Protein AF-A0A7W5IPI8-F1 (afdb_monomer_lite)

Foldseek 3Di:
DDDDDDDDDDDDDDDDDDPPPPPPPDPDDPDPCPLLVVLVVLLVVLLVLLLVLLVVLLCLLVVNPDPPPDDPDPACVVSLVSVVVSDDPPQAPPSVLSVVLSVLRNVLRVLVVVCPDPVNVPPSVSSVVSSVSSNVSSVSSVVRSVVSVVVVVVPPPPDDPPVPPDDDDDDDDDDDDDDDDDDDDD

Sequence (186 aa):
MANSRRLVCATSASPVIADDFVSTITALRPASGHERAELISDLIDAFRRLRNSIERFNRMLAHGEDADAAQAAASLQPLLATLSRRIGPSCFAKERELKRAIRDARRLDKIRNALFSDAFCLDTEALRCTVAELERLDATFVGLGVEHVLAQHATAPAGCTCEAANDRPRPAALVIAATLESEPGT

Radius of gyration: 35.78 Å; chains: 1; bounding box: 88×93×94 Å

Secondary structure (DSSP, 8-state):
---------------------------PPPPTHHHHHHHHHHHHHHHHHHHHHHHHHHHHHTTT---------S-SHHHHHHHHHH--TTT-TTHHHHHHHHHHHHHHHHHHHHHTSTTTTT-HHHHHHHHHHHHHHHHHHHHHHHHHHHHHHHHS--------------PPP-------------

pLDDT: mean 72.51, std 20.31, range [35.41, 97.12]

Structure (mmCIF, N/CA/C/O backbone):
data_AF-A0A7W5IPI8-F1
#
_entry.id   AF-A0A7W5IPI8-F1
#
loop_
_atom_site.group_PDB
_atom_site.id
_atom_site.type_symbol
_atom_site.label_atom_id
_atom_site.label_alt_id
_atom_site.label_comp_id
_atom_site.label_asym_id
_atom_site.label_entity_id
_atom_site.label_seq_id
_atom_site.pdbx_PDB_ins_code
_atom_site.Cartn_x
_atom_site.Cartn_y
_atom_site.Cartn_z
_atom_site.occupancy
_atom_site.B_iso_or_equiv
_atom_site.auth_seq_id
_atom_site.auth_comp_id
_atom_site.auth_asym_id
_atom_site.auth_atom_id
_atom_site.pdbx_PDB_model_num
ATOM 1 N N . MET A 1 1 ? 27.993 -31.541 -60.861 1.00 36.25 1 MET A N 1
ATOM 2 C CA . MET A 1 1 ? 27.194 -32.131 -61.956 1.00 36.25 1 MET A CA 1
ATOM 3 C C . MET A 1 1 ? 25.769 -31.618 -61.828 1.00 36.25 1 MET A C 1
ATOM 5 O O . MET A 1 1 ? 25.255 -31.729 -60.730 1.00 36.25 1 MET A O 1
ATOM 9 N N . ALA A 1 2 ? 25.211 -31.087 -62.930 1.00 38.88 2 ALA A N 1
ATOM 10 C CA . ALA A 1 2 ? 23.788 -31.077 -63.325 1.00 38.88 2 ALA A CA 1
ATOM 11 C C . ALA A 1 2 ? 22.725 -30.484 -62.360 1.00 38.88 2 ALA A C 1
ATOM 13 O O . ALA A 1 2 ? 22.722 -30.767 -61.179 1.00 38.88 2 ALA A O 1
ATOM 14 N N . ASN A 1 3 ? 21.690 -29.758 -62.783 1.00 37.34 3 ASN A N 1
ATOM 15 C CA . ASN A 1 3 ? 21.330 -29.103 -64.038 1.00 37.34 3 ASN A CA 1
ATOM 16 C C . ASN A 1 3 ? 20.106 -28.209 -63.733 1.00 37.34 3 ASN A C 1
ATOM 18 O O . ASN A 1 3 ? 19.312 -28.509 -62.847 1.00 37.34 3 ASN A O 1
ATOM 22 N N . SER A 1 4 ? 19.986 -27.146 -64.520 1.00 46.47 4 SER A N 1
ATOM 23 C CA . SER A 1 4 ? 18.834 -26.291 -64.808 1.00 46.47 4 SER A CA 1
ATOM 24 C C . SER A 1 4 ? 17.430 -26.812 -64.486 1.00 46.47 4 SER A C 1
ATOM 26 O O . SER A 1 4 ? 17.102 -27.958 -64.787 1.00 46.47 4 SER A O 1
ATOM 28 N N . ARG A 1 5 ? 16.531 -25.861 -64.199 1.00 51.28 5 ARG A N 1
ATOM 29 C CA . ARG A 1 5 ? 15.359 -25.605 -65.060 1.00 51.28 5 ARG A CA 1
ATOM 30 C C . ARG A 1 5 ? 14.857 -24.165 -64.902 1.00 51.28 5 ARG A C 1
ATOM 32 O O . ARG A 1 5 ? 14.485 -23.736 -63.819 1.00 51.28 5 ARG A O 1
ATOM 39 N N . ARG A 1 6 ? 14.864 -23.438 -66.024 1.00 52.91 6 ARG A N 1
ATOM 40 C CA . ARG A 1 6 ? 14.092 -22.208 -66.249 1.00 52.91 6 ARG A CA 1
ATOM 41 C C . ARG A 1 6 ? 12.603 -22.539 -66.239 1.00 52.91 6 ARG A C 1
ATOM 43 O O . ARG A 1 6 ? 12.236 -23.556 -66.821 1.00 52.91 6 ARG A O 1
ATOM 50 N N . LEU A 1 7 ? 11.776 -21.612 -65.768 1.00 48.75 7 LEU A N 1
ATOM 51 C CA . LEU A 1 7 ? 10.429 -21.415 -66.298 1.00 48.75 7 LEU A CA 1
ATOM 52 C C . LEU A 1 7 ? 10.170 -19.914 -66.447 1.00 48.75 7 LEU A C 1
ATOM 54 O O . LEU A 1 7 ? 10.200 -19.154 -65.486 1.00 48.75 7 LEU A O 1
ATOM 58 N N . VAL A 1 8 ? 9.974 -19.522 -67.702 1.00 45.94 8 VAL A N 1
ATOM 59 C CA . VAL A 1 8 ? 9.335 -18.278 -68.128 1.00 45.94 8 VAL A CA 1
ATOM 60 C C . VAL A 1 8 ? 7.844 -18.589 -68.235 1.00 45.94 8 VAL A C 1
ATOM 62 O O . VAL A 1 8 ? 7.501 -19.605 -68.833 1.00 45.94 8 VAL A O 1
ATOM 65 N N . CYS A 1 9 ? 6.982 -17.711 -67.727 1.00 35.41 9 CYS A N 1
ATOM 66 C CA . CYS A 1 9 ? 5.599 -17.590 -68.186 1.00 35.41 9 CYS A CA 1
ATOM 67 C C . CYS A 1 9 ? 5.219 -16.110 -68.271 1.00 35.41 9 CYS A C 1
ATOM 69 O O . CYS A 1 9 ? 5.707 -15.277 -67.510 1.00 35.41 9 CYS A O 1
ATOM 71 N N . ALA A 1 10 ? 4.423 -15.823 -69.292 1.00 38.72 10 ALA A N 1
ATOM 72 C CA . ALA A 1 10 ? 4.225 -14.537 -69.929 1.00 38.72 10 ALA A CA 1
ATOM 73 C C . ALA A 1 10 ? 3.104 -13.683 -69.309 1.00 38.72 10 ALA A C 1
ATOM 75 O O . ALA A 1 10 ? 2.232 -14.184 -68.609 1.00 38.72 10 ALA A O 1
ATOM 76 N N . THR A 1 11 ? 3.164 -12.396 -69.657 1.00 45.16 11 THR A N 1
ATOM 77 C CA . THR A 1 11 ? 2.099 -11.399 -69.865 1.00 45.16 11 THR A CA 1
ATOM 78 C C . THR A 1 11 ? 0.646 -11.806 -69.601 1.00 45.16 11 THR A C 1
ATOM 80 O O . THR A 1 11 ? 0.107 -12.662 -70.296 1.00 45.16 11 THR A O 1
ATOM 83 N N . SER A 1 12 ? -0.049 -10.997 -68.795 1.00 39.19 12 SER A N 1
ATOM 84 C CA . SER A 1 12 ? -1.424 -10.561 -69.092 1.00 39.19 12 SER A CA 1
ATOM 85 C C . SER A 1 12 ? -1.776 -9.297 -68.304 1.00 39.19 12 SER A C 1
ATOM 87 O O . SER A 1 12 ? -1.645 -9.262 -67.082 1.00 39.19 12 SER A O 1
ATOM 89 N N . ALA A 1 13 ? -2.201 -8.263 -69.030 1.00 46.22 13 ALA A N 1
ATOM 90 C CA . ALA A 1 13 ? -2.775 -7.030 -68.504 1.00 46.22 13 ALA A CA 1
ATOM 91 C C . ALA A 1 13 ? -4.115 -7.281 -67.775 1.00 46.22 13 ALA A C 1
ATOM 93 O O . ALA A 1 13 ? -4.798 -8.266 -68.049 1.00 46.22 13 ALA A O 1
ATOM 94 N N . SER A 1 14 ? -4.439 -6.371 -66.850 1.00 45.94 14 SER A N 1
ATOM 95 C CA . SER A 1 14 ? -5.516 -6.379 -65.842 1.00 45.94 14 SER A CA 1
ATOM 96 C C . SER A 1 14 ? -6.935 -6.700 -66.349 1.00 45.94 14 SER A C 1
ATOM 98 O O . SER A 1 14 ? -7.251 -6.477 -67.517 1.00 45.94 14 SER A O 1
ATOM 100 N N . PRO A 1 15 ? -7.843 -7.096 -65.435 1.00 46.28 15 PRO A N 1
ATOM 101 C CA . PRO A 1 15 ? -8.765 -6.074 -64.935 1.00 46.28 15 PRO A CA 1
ATOM 102 C C . PRO A 1 15 ? -9.001 -6.109 -63.414 1.00 46.28 15 PRO A C 1
ATOM 104 O O . PRO A 1 15 ? -8.801 -7.107 -62.732 1.00 46.28 15 PRO A O 1
ATOM 107 N N . VAL A 1 16 ? -9.429 -4.944 -62.933 1.00 54.09 16 VAL A N 1
ATOM 108 C CA . VAL A 1 16 ? -9.868 -4.569 -61.585 1.00 54.09 16 VAL A CA 1
ATOM 109 C C . VAL A 1 16 ? -10.736 -5.640 -60.915 1.00 54.09 16 VAL A C 1
ATOM 111 O O . VAL A 1 16 ? -11.848 -5.895 -61.368 1.00 54.09 16 VAL A O 1
ATOM 114 N N . ILE A 1 17 ? -10.275 -6.172 -59.782 1.00 42.50 17 ILE A N 1
ATOM 115 C CA . ILE A 1 17 ? -11.131 -6.683 -58.706 1.00 42.50 17 ILE A CA 1
ATOM 116 C C . ILE A 1 17 ? -10.544 -6.143 -57.405 1.00 42.50 17 ILE A C 1
ATOM 118 O O . ILE A 1 17 ? -9.332 -6.172 -57.223 1.00 42.50 17 ILE A O 1
ATOM 122 N N . ALA A 1 18 ? -11.425 -5.561 -56.592 1.00 49.09 18 ALA A N 1
ATOM 123 C CA . ALA A 1 18 ? -11.153 -4.854 -55.351 1.00 49.09 18 ALA A CA 1
ATOM 124 C C . ALA A 1 18 ? -9.971 -5.445 -54.572 1.00 49.09 18 ALA A C 1
ATOM 126 O O . ALA A 1 18 ? -10.019 -6.601 -54.153 1.00 49.09 18 ALA A O 1
ATOM 127 N N . ASP A 1 19 ? -8.941 -4.619 -54.377 1.00 41.34 19 ASP A N 1
ATOM 128 C CA . ASP A 1 19 ? -7.913 -4.844 -53.367 1.00 41.34 19 ASP A CA 1
ATOM 129 C C . ASP A 1 19 ? -8.615 -4.703 -52.011 1.00 41.34 19 ASP A C 1
ATOM 131 O O . ASP A 1 19 ? -8.734 -3.627 -51.422 1.00 41.34 19 ASP A O 1
ATOM 135 N N . ASP A 1 20 ? -9.217 -5.809 -51.590 1.00 46.88 20 ASP A N 1
ATOM 136 C CA . ASP A 1 20 ? -9.604 -6.057 -50.218 1.00 46.88 20 ASP A CA 1
ATOM 137 C C . ASP A 1 20 ? -8.317 -5.856 -49.415 1.00 46.88 20 ASP A C 1
ATOM 139 O O . ASP A 1 20 ? -7.326 -6.549 -49.652 1.00 46.88 20 ASP A O 1
ATOM 143 N N . PHE A 1 21 ? -8.266 -4.831 -48.561 1.00 54.41 21 PHE A N 1
ATOM 144 C CA . PHE A 1 21 ? -7.085 -4.527 -47.758 1.00 54.41 21 PHE A CA 1
ATOM 145 C C . PHE A 1 21 ? -6.854 -5.681 -46.775 1.00 54.41 21 PHE A C 1
ATOM 147 O O . PHE A 1 21 ? -7.217 -5.592 -45.600 1.00 54.41 21 PHE A O 1
ATOM 154 N N . VAL A 1 22 ? -6.224 -6.763 -47.244 1.00 58.53 22 VAL A N 1
ATOM 155 C CA . VAL A 1 22 ? -5.678 -7.845 -46.425 1.00 58.53 22 VAL A CA 1
ATOM 156 C C . VAL A 1 22 ? -4.479 -7.261 -45.690 1.00 58.53 22 VAL A C 1
ATOM 158 O O . VAL A 1 22 ? -3.306 -7.431 -46.023 1.00 58.53 22 VAL A O 1
ATOM 161 N N . SER A 1 23 ? -4.820 -6.474 -44.681 1.00 56.59 23 SER A N 1
ATOM 162 C CA . SER A 1 23 ? -3.929 -5.895 -43.706 1.00 56.59 23 SER A CA 1
ATOM 163 C C . SER A 1 23 ? -3.393 -7.053 -42.878 1.00 56.59 23 SER A C 1
ATOM 165 O O . SER A 1 23 ? -4.042 -7.579 -41.977 1.00 56.59 23 SER A O 1
ATOM 167 N N . THR A 1 24 ? -2.191 -7.501 -43.231 1.00 59.00 24 THR A N 1
ATOM 168 C CA . THR A 1 24 ? -1.454 -8.477 -42.434 1.00 59.00 24 THR A CA 1
ATOM 169 C C . THR A 1 24 ? -1.046 -7.785 -41.135 1.00 59.00 24 THR A C 1
ATOM 171 O O . THR A 1 24 ? -0.016 -7.110 -41.070 1.00 59.00 24 THR A O 1
ATOM 174 N N . ILE A 1 25 ? -1.890 -7.898 -40.103 1.00 64.62 25 ILE A N 1
ATOM 175 C CA . ILE A 1 25 ? -1.591 -7.431 -38.747 1.00 64.62 25 ILE A CA 1
ATOM 176 C C . ILE A 1 25 ? -0.441 -8.291 -38.233 1.00 64.62 25 ILE A C 1
ATOM 178 O O . ILE A 1 25 ? -0.619 -9.407 -37.750 1.00 64.62 25 ILE A O 1
ATOM 182 N N . THR A 1 26 ? 0.770 -7.772 -38.390 1.00 65.44 26 THR A N 1
ATOM 183 C CA . THR A 1 26 ? 1.972 -8.421 -37.886 1.00 65.44 26 THR A CA 1
ATOM 184 C C . THR A 1 26 ? 2.134 -7.954 -36.449 1.00 65.44 26 THR A C 1
ATOM 186 O O . THR A 1 26 ? 2.370 -6.770 -36.210 1.00 65.44 26 THR A O 1
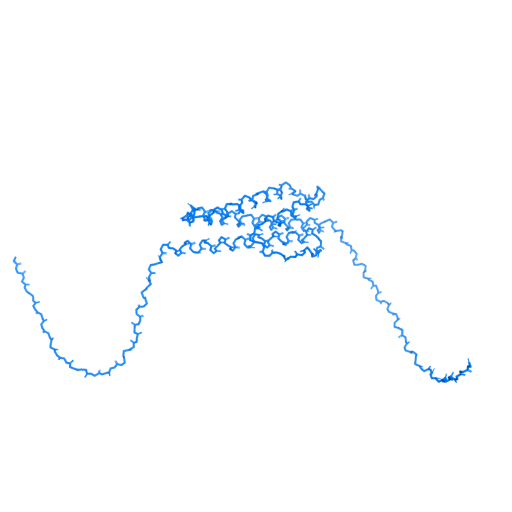ATOM 189 N N . ALA A 1 27 ? 1.952 -8.855 -35.484 1.00 59.69 27 ALA A N 1
ATOM 190 C CA . ALA A 1 27 ? 2.191 -8.538 -34.082 1.00 59.69 27 ALA A CA 1
ATOM 191 C C . ALA A 1 27 ? 3.671 -8.161 -33.912 1.00 59.69 27 ALA A C 1
ATOM 193 O O . ALA A 1 27 ? 4.560 -9.013 -33.987 1.00 59.69 27 ALA A O 1
ATOM 194 N N . LEU A 1 28 ? 3.945 -6.866 -33.747 1.00 60.47 28 LEU A N 1
ATOM 195 C CA . LEU A 1 28 ? 5.287 -6.380 -33.462 1.00 60.47 28 LEU A CA 1
ATOM 196 C C . LEU A 1 28 ? 5.682 -6.845 -32.060 1.00 60.47 28 LEU A C 1
ATOM 198 O O . LEU A 1 28 ? 4.899 -6.752 -31.114 1.00 60.47 28 LEU A O 1
ATOM 202 N N . ARG A 1 29 ? 6.915 -7.342 -31.930 1.00 53.62 29 ARG A N 1
ATOM 203 C CA . ARG A 1 29 ? 7.504 -7.677 -30.633 1.00 53.62 29 ARG A CA 1
ATOM 204 C C . ARG A 1 29 ? 7.412 -6.438 -29.731 1.00 53.62 29 ARG A C 1
ATOM 206 O O . ARG A 1 29 ? 7.868 -5.378 -30.167 1.00 53.62 29 ARG A O 1
ATOM 213 N N . PRO A 1 30 ? 6.872 -6.552 -28.504 1.00 60.50 30 PRO A N 1
ATOM 214 C CA . PRO A 1 30 ? 6.851 -5.440 -27.569 1.00 60.50 30 PRO A CA 1
ATOM 215 C C . PRO A 1 30 ? 8.260 -4.867 -27.446 1.00 60.50 30 PRO A C 1
ATOM 217 O O . PRO A 1 30 ? 9.219 -5.608 -27.206 1.00 60.50 30 PRO A O 1
ATOM 220 N N . ALA A 1 31 ? 8.397 -3.559 -27.669 1.00 63.22 31 ALA A N 1
ATOM 221 C CA . ALA A 1 31 ? 9.653 -2.877 -27.409 1.00 63.22 31 ALA A CA 1
ATOM 222 C C . ALA A 1 31 ? 10.049 -3.159 -25.953 1.00 63.22 31 ALA A C 1
ATOM 224 O O . ALA A 1 31 ? 9.184 -3.230 -25.082 1.00 63.22 31 ALA A O 1
ATOM 225 N N . SER A 1 32 ? 11.341 -3.299 -25.668 1.00 61.00 32 SER A N 1
ATOM 226 C CA . SER A 1 32 ? 11.857 -3.564 -24.314 1.00 61.00 32 SER A CA 1
ATOM 227 C C . SER A 1 32 ? 11.368 -2.568 -23.244 1.00 61.00 32 SER A C 1
ATOM 229 O O . SER A 1 32 ? 11.445 -2.860 -22.057 1.00 61.00 32 SER A O 1
ATOM 231 N N . GLY A 1 33 ? 10.822 -1.412 -23.643 1.00 73.06 33 GLY A N 1
ATOM 232 C CA . GLY A 1 33 ? 10.178 -0.443 -22.755 1.00 73.06 33 GLY A CA 1
ATOM 233 C C . GLY A 1 33 ? 8.723 -0.743 -22.360 1.00 73.06 33 GLY A C 1
ATOM 234 O O . GLY A 1 33 ? 8.233 -0.091 -21.443 1.00 73.06 33 GLY A O 1
ATOM 235 N N . HIS A 1 34 ? 8.031 -1.692 -23.003 1.00 83.25 34 HIS A N 1
ATOM 236 C CA . HIS A 1 34 ? 6.621 -1.991 -22.714 1.00 83.25 34 HIS A CA 1
ATOM 237 C C . HIS A 1 34 ? 6.441 -2.663 -21.348 1.00 83.25 34 HIS A C 1
ATOM 239 O O . HIS A 1 34 ? 5.681 -2.156 -20.535 1.00 83.25 34 HIS A O 1
ATOM 245 N N . GLU A 1 35 ? 7.207 -3.719 -21.042 1.00 86.25 35 GLU A N 1
ATOM 246 C CA . GLU A 1 35 ? 7.166 -4.383 -19.724 1.00 86.25 35 GLU A CA 1
ATOM 247 C C . GLU A 1 35 ? 7.415 -3.382 -18.588 1.00 86.25 35 GLU A C 1
ATOM 249 O O . GLU A 1 35 ? 6.713 -3.349 -17.583 1.00 86.25 35 GLU A O 1
ATOM 254 N N . ARG A 1 36 ? 8.395 -2.499 -18.776 1.00 86.50 36 ARG A N 1
ATOM 255 C CA . ARG A 1 36 ? 8.706 -1.443 -17.816 1.00 86.50 36 ARG A CA 1
ATOM 256 C C . ARG A 1 36 ? 7.553 -0.448 -17.650 1.00 86.50 36 ARG A C 1
ATOM 258 O O . ARG A 1 36 ? 7.322 0.016 -16.539 1.00 86.50 36 ARG A O 1
ATOM 265 N N . ALA A 1 37 ? 6.872 -0.081 -18.733 1.00 89.19 37 ALA A N 1
ATOM 266 C CA . ALA A 1 37 ? 5.734 0.831 -18.675 1.00 89.19 37 ALA A CA 1
ATOM 267 C C . ALA A 1 37 ? 4.563 0.225 -17.883 1.00 89.19 37 ALA A C 1
ATOM 269 O O . ALA A 1 37 ? 3.962 0.930 -17.071 1.00 89.19 37 ALA A O 1
ATOM 270 N N . GLU A 1 38 ? 4.301 -1.074 -18.052 1.00 91.62 38 GLU A N 1
ATOM 271 C CA . GLU A 1 38 ? 3.318 -1.807 -17.242 1.00 91.62 38 GLU A CA 1
ATOM 272 C C . GLU A 1 38 ? 3.714 -1.791 -15.760 1.00 91.62 38 GLU A C 1
ATOM 274 O O . GLU A 1 38 ? 2.934 -1.354 -14.921 1.00 91.62 38 GLU A O 1
ATOM 279 N N . LEU A 1 39 ? 4.975 -2.103 -15.435 1.00 91.06 39 LEU A N 1
ATOM 280 C CA . LEU A 1 39 ? 5.461 -2.078 -14.048 1.00 91.06 39 LEU A CA 1
ATOM 281 C C . LEU A 1 39 ? 5.375 -0.696 -13.388 1.00 91.06 39 LEU A C 1
ATOM 283 O O . LEU A 1 39 ? 5.147 -0.591 -12.183 1.00 91.06 39 LEU A O 1
ATOM 287 N N . ILE A 1 40 ? 5.575 0.378 -14.153 1.00 90.38 40 ILE A N 1
ATOM 288 C CA . ILE A 1 40 ? 5.401 1.747 -13.651 1.00 90.38 40 ILE A CA 1
ATOM 289 C C . ILE A 1 40 ? 3.922 2.027 -13.371 1.00 90.38 40 ILE A C 1
ATOM 291 O O . ILE A 1 40 ? 3.609 2.630 -12.343 1.00 90.38 40 ILE A O 1
ATOM 295 N N . SER A 1 41 ? 3.023 1.584 -14.251 1.00 92.31 41 SER A N 1
ATOM 296 C CA . SER A 1 41 ? 1.577 1.708 -14.045 1.00 92.31 41 SER A CA 1
ATOM 297 C C . SER A 1 41 ? 1.136 0.941 -12.797 1.00 92.31 41 SER A C 1
ATOM 299 O O . SER A 1 41 ? 0.504 1.530 -11.919 1.00 92.31 41 SER A O 1
ATOM 301 N N . ASP A 1 42 ? 1.580 -0.309 -12.647 1.00 94.00 42 ASP A N 1
ATOM 302 C CA . ASP A 1 42 ? 1.315 -1.148 -11.474 1.00 94.00 42 ASP A CA 1
ATOM 303 C C . ASP A 1 42 ? 1.838 -0.508 -10.184 1.00 94.00 42 ASP A C 1
ATOM 305 O O . ASP A 1 42 ? 1.151 -0.487 -9.162 1.00 94.00 42 ASP A O 1
ATOM 309 N N . LEU A 1 43 ? 3.036 0.084 -10.222 1.00 93.38 43 LEU A N 1
ATOM 310 C CA . LEU A 1 43 ? 3.611 0.795 -9.082 1.00 93.38 43 LEU A CA 1
ATOM 311 C C . LEU A 1 43 ? 2.757 1.997 -8.665 1.00 93.38 43 LEU A C 1
ATOM 313 O O . LEU A 1 43 ? 2.503 2.198 -7.472 1.00 93.38 43 LEU A O 1
ATOM 317 N N . ILE A 1 44 ? 2.336 2.814 -9.632 1.00 91.69 44 ILE A N 1
ATOM 318 C CA . ILE A 1 44 ? 1.492 3.988 -9.384 1.00 91.69 44 ILE A CA 1
ATOM 319 C C . ILE A 1 44 ? 0.138 3.546 -8.820 1.00 91.69 44 ILE A C 1
ATOM 321 O O . ILE A 1 44 ? -0.352 4.145 -7.856 1.00 91.69 44 ILE A O 1
ATOM 325 N N . ASP A 1 45 ? -0.443 2.478 -9.361 1.00 94.31 45 ASP A N 1
ATOM 326 C CA . ASP A 1 45 ? -1.716 1.943 -8.898 1.00 94.31 45 ASP A CA 1
ATOM 327 C C . ASP A 1 45 ? -1.629 1.318 -7.505 1.00 94.31 45 ASP A C 1
ATOM 329 O O . ASP A 1 45 ? -2.479 1.613 -6.659 1.00 94.31 45 ASP A O 1
ATOM 333 N N . ALA A 1 46 ? -0.593 0.532 -7.211 1.00 94.81 46 ALA A N 1
ATOM 334 C CA . ALA A 1 46 ? -0.352 -0.018 -5.879 1.00 94.81 46 ALA A CA 1
ATOM 335 C C . ALA A 1 46 ? -0.149 1.100 -4.844 1.00 94.81 46 ALA A C 1
ATOM 337 O O . ALA A 1 46 ? -0.728 1.069 -3.755 1.00 94.81 46 ALA A O 1
ATOM 338 N N . PHE A 1 47 ? 0.596 2.151 -5.204 1.00 92.94 47 PHE A N 1
ATOM 339 C CA . PHE A 1 47 ? 0.767 3.326 -4.354 1.00 92.94 47 PHE A CA 1
ATOM 340 C C . PHE A 1 47 ? -0.561 4.051 -4.095 1.00 92.94 47 PHE A C 1
ATOM 342 O O . PHE A 1 47 ? -0.867 4.415 -2.956 1.00 92.94 47 PHE A O 1
ATOM 349 N N . ARG A 1 48 ? -1.373 4.245 -5.139 1.00 92.56 48 ARG A N 1
ATOM 350 C CA . ARG A 1 48 ? -2.700 4.863 -5.041 1.00 92.56 48 ARG A CA 1
ATOM 351 C C . ARG A 1 48 ? -3.636 4.047 -4.148 1.00 92.56 48 ARG A C 1
ATOM 353 O O . ARG A 1 48 ? -4.327 4.628 -3.312 1.00 92.56 48 ARG A O 1
ATOM 360 N N . ARG A 1 49 ? -3.638 2.716 -4.279 1.00 94.25 49 ARG A N 1
ATOM 361 C CA . ARG A 1 49 ? -4.417 1.801 -3.422 1.00 94.25 49 ARG A CA 1
ATOM 362 C C . ARG A 1 49 ? -4.011 1.930 -1.957 1.00 94.25 49 ARG A C 1
ATOM 364 O O . ARG A 1 49 ? -4.870 2.230 -1.127 1.00 94.25 49 ARG A O 1
ATOM 371 N N . LEU A 1 50 ? -2.710 1.848 -1.671 1.00 94.31 50 LEU A N 1
ATOM 372 C CA . LEU A 1 50 ? -2.172 2.014 -0.320 1.00 94.31 50 LEU A CA 1
ATOM 373 C C . LEU A 1 50 ? -2.554 3.373 0.282 1.00 94.31 50 LEU A C 1
ATOM 375 O O . LEU A 1 50 ? -3.003 3.448 1.427 1.00 94.31 50 LEU A O 1
ATOM 379 N N . ARG A 1 51 ? -2.424 4.457 -0.491 1.00 91.69 51 ARG A N 1
ATOM 380 C CA . ARG A 1 51 ? -2.820 5.803 -0.057 1.00 91.69 51 ARG A CA 1
ATOM 381 C C . ARG A 1 51 ? -4.298 5.850 0.335 1.00 91.69 51 ARG A C 1
ATOM 383 O O . ARG A 1 51 ? -4.61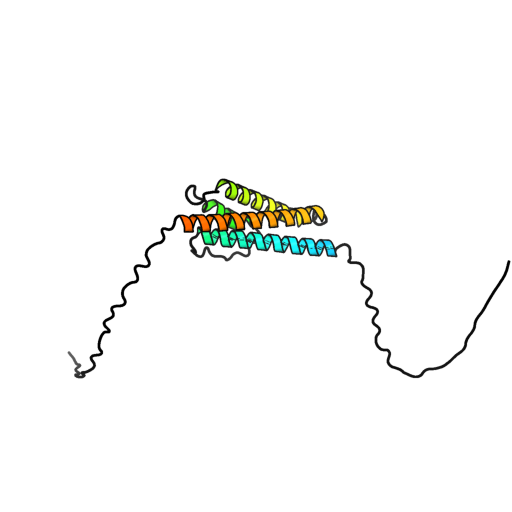9 6.302 1.432 1.00 91.69 51 ARG A O 1
ATOM 390 N N . ASN A 1 52 ? -5.177 5.329 -0.519 1.00 92.12 52 ASN A N 1
ATOM 391 C CA . ASN A 1 52 ? -6.617 5.275 -0.262 1.00 92.12 52 ASN A CA 1
ATOM 392 C C . ASN A 1 52 ? -6.950 4.418 0.970 1.00 92.12 52 ASN A C 1
ATOM 394 O O . ASN A 1 52 ? -7.882 4.721 1.716 1.00 92.12 52 ASN A O 1
ATOM 398 N N . SER A 1 53 ? -6.200 3.341 1.203 1.00 92.62 53 SER A N 1
ATOM 399 C CA . SER A 1 53 ? -6.323 2.519 2.408 1.00 92.62 53 SER A CA 1
ATOM 400 C C . SER A 1 53 ? -5.969 3.313 3.666 1.00 92.62 53 SER A C 1
ATOM 402 O O . SER A 1 53 ? -6.779 3.381 4.588 1.00 92.62 53 SER A O 1
ATOM 404 N N . ILE A 1 54 ? -4.845 4.033 3.664 1.00 91.81 54 ILE A N 1
ATOM 405 C CA . ILE A 1 54 ? -4.428 4.896 4.781 1.00 91.81 54 ILE A CA 1
ATOM 406 C C . ILE A 1 54 ? -5.421 6.051 5.009 1.00 91.81 54 ILE A C 1
ATOM 408 O O . ILE A 1 54 ? -5.706 6.400 6.153 1.00 91.81 54 ILE A O 1
ATOM 412 N N . GLU A 1 55 ? -5.978 6.652 3.954 1.00 90.06 55 GLU A N 1
ATOM 413 C CA . GLU A 1 55 ? -7.020 7.686 4.066 1.00 90.06 55 GLU A CA 1
ATOM 414 C C . GLU A 1 55 ? -8.301 7.145 4.714 1.00 90.06 55 GLU A C 1
ATOM 416 O O . GLU A 1 55 ? -8.859 7.772 5.616 1.00 90.06 55 GLU A O 1
ATOM 421 N N . ARG A 1 56 ? -8.771 5.964 4.289 1.00 89.06 56 ARG A N 1
ATOM 422 C CA . ARG A 1 56 ? -9.906 5.278 4.931 1.00 89.06 56 ARG A CA 1
ATOM 423 C C . ARG A 1 56 ? -9.601 4.955 6.391 1.00 89.06 56 ARG A C 1
ATOM 425 O O . ARG A 1 56 ? -10.444 5.197 7.249 1.00 89.06 56 ARG A O 1
ATOM 432 N N . PHE A 1 57 ? -8.387 4.496 6.679 1.00 89.00 57 PHE A N 1
ATOM 433 C CA . PHE A 1 57 ? -7.943 4.195 8.036 1.00 89.00 57 PHE A CA 1
ATOM 434 C C . PHE A 1 57 ? -7.934 5.442 8.932 1.00 89.00 57 PHE A C 1
ATOM 436 O O . PHE A 1 57 ? -8.417 5.404 10.059 1.00 89.00 57 PHE A O 1
ATOM 443 N N . ASN A 1 58 ? -7.443 6.577 8.427 1.00 87.56 58 ASN A N 1
ATOM 444 C CA . ASN A 1 58 ? -7.470 7.848 9.152 1.00 87.56 58 ASN A CA 1
ATOM 445 C C . ASN A 1 58 ? -8.902 8.321 9.441 1.00 87.56 58 ASN A C 1
ATOM 447 O O . ASN A 1 58 ? -9.165 8.757 10.558 1.00 87.56 58 ASN A O 1
ATOM 451 N N . ARG A 1 59 ? -9.822 8.211 8.470 1.00 86.38 59 ARG A N 1
ATOM 452 C CA . ARG A 1 59 ? -11.246 8.554 8.660 1.00 86.38 59 ARG A CA 1
ATOM 453 C C . ARG A 1 59 ? -11.928 7.657 9.690 1.00 86.38 59 ARG A C 1
ATOM 455 O O . ARG A 1 59 ? -12.665 8.149 10.536 1.00 86.38 59 ARG A O 1
ATOM 462 N N . MET A 1 60 ? -11.627 6.361 9.655 1.00 85.75 60 MET A N 1
ATOM 463 C CA . MET A 1 60 ? -12.109 5.388 10.636 1.00 85.75 60 MET A CA 1
ATOM 464 C C . MET A 1 60 ? -11.663 5.756 12.061 1.00 85.75 60 MET A C 1
ATOM 466 O O . MET A 1 60 ? -12.483 5.754 12.974 1.00 85.75 60 MET A O 1
ATOM 470 N N . LEU A 1 61 ? -10.396 6.141 12.249 1.00 82.25 61 LEU A N 1
ATOM 471 C CA . LEU A 1 61 ? -9.891 6.602 13.551 1.00 82.25 61 LEU A CA 1
ATOM 472 C C . LEU A 1 61 ? -10.397 7.995 13.956 1.00 82.25 61 LEU A C 1
ATOM 474 O O . LEU A 1 61 ? -10.328 8.352 15.126 1.00 82.25 61 LEU A O 1
ATOM 478 N N . ALA A 1 62 ? -10.859 8.804 13.003 1.00 80.81 62 ALA A N 1
ATOM 479 C CA . ALA A 1 62 ? -11.438 10.122 13.253 1.00 80.81 62 ALA A CA 1
ATOM 480 C C . ALA A 1 62 ? -12.939 10.070 13.587 1.00 80.81 62 ALA A C 1
ATOM 482 O O . ALA A 1 62 ? -13.562 11.120 13.669 1.00 80.81 62 ALA A O 1
ATOM 483 N N . HIS A 1 63 ? -13.538 8.877 13.710 1.00 71.56 63 HIS A N 1
ATOM 484 C CA . HIS A 1 63 ? -14.989 8.695 13.859 1.00 71.56 63 HIS A CA 1
ATOM 485 C C . HIS A 1 63 ? -15.824 9.438 12.799 1.00 71.56 63 HIS A C 1
ATOM 487 O O . HIS A 1 63 ? -16.954 9.840 13.058 1.00 71.56 63 HIS A O 1
ATOM 493 N N . GLY A 1 64 ? -15.281 9.599 11.589 1.00 60.16 64 GLY A N 1
ATOM 494 C CA . GLY A 1 64 ? -15.971 10.293 10.501 1.00 60.16 64 GLY A CA 1
ATOM 495 C C . GLY A 1 64 ? -15.892 11.820 10.545 1.00 60.16 64 GLY A C 1
ATOM 496 O O . GLY A 1 64 ? -16.516 12.451 9.700 1.00 60.16 64 GLY A O 1
ATOM 497 N N . GLU A 1 65 ? -15.117 12.426 11.453 1.00 58.25 65 GLU A N 1
ATOM 498 C CA . GLU A 1 65 ? -14.752 13.837 11.301 1.00 58.25 65 GLU A CA 1
ATOM 499 C C . GLU A 1 65 ? -13.917 13.994 10.024 1.00 58.25 65 GLU A C 1
ATOM 501 O O . GLU A 1 65 ? -12.850 13.379 9.880 1.00 58.25 65 GLU A O 1
ATOM 506 N N . ASP A 1 66 ? -14.426 14.795 9.084 1.00 52.12 66 ASP A N 1
ATOM 507 C CA . ASP A 1 66 ? -13.759 15.111 7.827 1.00 52.12 66 ASP A CA 1
ATOM 508 C C . ASP A 1 66 ? -12.460 15.865 8.122 1.00 52.12 66 ASP A C 1
ATOM 510 O O . ASP A 1 66 ? -12.402 17.087 8.241 1.00 52.12 66 ASP A O 1
ATOM 514 N N . ALA A 1 67 ? -11.371 15.112 8.253 1.00 55.31 67 ALA A N 1
ATOM 515 C CA . ALA A 1 67 ? -10.045 15.668 8.091 1.00 55.31 67 ALA A CA 1
ATOM 516 C C . ALA A 1 67 ? -9.933 16.075 6.624 1.00 55.31 67 ALA A C 1
ATOM 518 O O . ALA A 1 67 ? -9.863 15.176 5.785 1.00 55.31 67 ALA A O 1
ATOM 519 N N . ASP A 1 68 ? -9.952 17.387 6.353 1.00 53.84 68 ASP A N 1
ATOM 520 C CA . ASP A 1 68 ? -9.785 18.019 5.038 1.00 53.84 68 ASP A CA 1
ATOM 521 C C . ASP A 1 68 ? -8.952 17.135 4.103 1.00 53.84 68 ASP A C 1
ATOM 523 O O . ASP A 1 68 ? -7.715 17.118 4.122 1.00 53.84 68 ASP A O 1
ATOM 527 N N . ALA A 1 69 ? -9.653 16.333 3.300 1.00 53.06 69 ALA A N 1
ATOM 528 C CA . ALA A 1 69 ? -9.066 15.372 2.378 1.00 53.06 69 ALA A CA 1
ATOM 529 C C . ALA A 1 69 ? -8.678 16.104 1.092 1.00 53.06 69 ALA A C 1
ATOM 531 O O . ALA A 1 69 ? -9.025 15.710 -0.016 1.00 53.06 69 ALA A O 1
ATOM 532 N N . ALA A 1 70 ? -7.978 17.219 1.248 1.00 49.69 70 ALA A N 1
ATOM 533 C CA . ALA A 1 70 ? -7.549 18.072 0.165 1.00 49.69 70 ALA A CA 1
ATOM 534 C C . ALA A 1 70 ? -6.050 18.295 0.290 1.00 49.69 70 ALA A C 1
ATOM 536 O O . ALA A 1 70 ? -5.573 19.400 0.486 1.00 49.69 70 ALA A O 1
ATOM 537 N N . GLN A 1 71 ? -5.281 17.228 0.105 1.00 50.59 71 GLN A N 1
ATOM 538 C CA . GLN A 1 71 ? -4.062 17.405 -0.659 1.00 50.59 71 GLN A CA 1
ATOM 539 C C . GLN A 1 71 ? -3.840 16.157 -1.494 1.00 50.59 71 GLN A C 1
ATOM 541 O O . GLN A 1 71 ? -3.538 15.077 -0.984 1.00 50.59 71 GLN A O 1
ATOM 546 N N . ALA A 1 72 ? -3.951 16.324 -2.809 1.00 47.91 72 ALA A N 1
ATOM 547 C CA . ALA A 1 72 ? -3.320 15.456 -3.787 1.00 47.91 72 ALA A CA 1
ATOM 548 C C . ALA A 1 72 ? -1.791 15.550 -3.620 1.00 47.91 72 ALA A C 1
ATOM 550 O O . ALA A 1 72 ? -1.078 16.071 -4.468 1.00 47.91 72 ALA A O 1
ATOM 551 N N . ALA A 1 73 ? -1.275 15.122 -2.471 1.00 54.91 73 ALA A N 1
ATOM 552 C CA . ALA A 1 73 ? 0.145 15.065 -2.225 1.00 54.91 73 ALA A CA 1
ATOM 553 C C . ALA A 1 73 ? 0.668 13.804 -2.908 1.00 54.91 73 ALA A C 1
ATOM 555 O O . ALA A 1 73 ? 0.160 12.699 -2.699 1.00 54.91 73 ALA A O 1
ATOM 556 N N . ALA A 1 74 ? 1.714 13.968 -3.710 1.00 68.38 74 ALA A N 1
ATOM 557 C CA . ALA A 1 74 ? 2.451 12.862 -4.301 1.00 68.38 74 ALA A CA 1
ATOM 558 C C . ALA A 1 74 ? 3.103 11.940 -3.244 1.00 68.38 74 ALA A C 1
ATOM 560 O O . ALA A 1 74 ? 3.678 10.925 -3.617 1.00 68.38 74 ALA A O 1
ATOM 561 N N . SER A 1 75 ? 3.048 12.255 -1.942 1.00 81.56 75 SER A N 1
ATOM 562 C CA . SER A 1 75 ? 3.730 11.523 -0.865 1.00 81.56 75 SER A CA 1
ATOM 563 C C . SER A 1 75 ? 2.772 10.975 0.197 1.00 81.56 75 SER A C 1
ATOM 565 O O . SER A 1 75 ? 1.732 11.565 0.491 1.00 81.56 75 SER A O 1
ATOM 567 N N . LEU A 1 76 ? 3.154 9.856 0.826 1.00 87.00 76 LEU A N 1
ATOM 568 C CA . LEU A 1 76 ? 2.412 9.282 1.964 1.00 87.00 76 LEU A CA 1
ATOM 569 C C . LE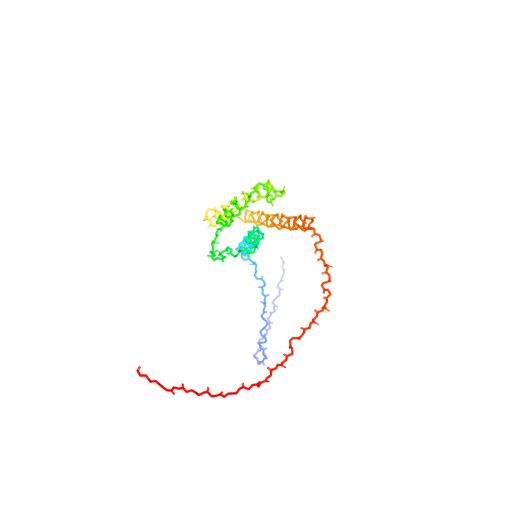U A 1 76 ? 2.715 9.982 3.294 1.00 87.00 76 LEU A C 1
ATOM 571 O O . LEU A 1 76 ? 1.978 9.809 4.265 1.00 87.00 76 LEU A O 1
ATOM 575 N N . GLN A 1 77 ? 3.797 10.760 3.366 1.00 89.25 77 GLN A N 1
ATOM 576 C CA . GLN A 1 77 ? 4.280 11.385 4.603 1.00 89.25 77 GLN A CA 1
ATOM 577 C C . GLN A 1 77 ? 3.204 12.135 5.410 1.00 89.25 77 GLN A C 1
ATOM 579 O O . GLN A 1 77 ? 3.089 11.847 6.604 1.00 89.25 77 GLN A O 1
ATOM 584 N N . PRO A 1 78 ? 2.391 13.046 4.831 1.00 88.19 78 PRO A N 1
ATOM 585 C CA . PRO A 1 78 ? 1.392 13.782 5.611 1.00 88.19 78 PRO A CA 1
ATOM 586 C C . PRO A 1 78 ? 0.305 12.866 6.196 1.00 88.19 78 PRO A C 1
ATOM 588 O O . PRO A 1 78 ? -0.100 13.031 7.35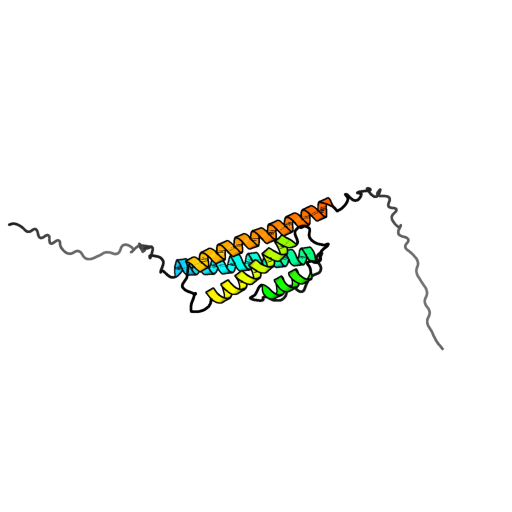1 1.00 88.19 78 PRO A O 1
ATOM 591 N N . LEU A 1 79 ? -0.117 11.850 5.437 1.00 88.50 79 LEU A N 1
ATOM 592 C CA . LEU A 1 79 ? -1.113 10.870 5.875 1.00 88.50 79 LEU A CA 1
ATOM 593 C C . LEU A 1 79 ? -0.573 9.988 7.003 1.00 88.50 79 LEU A C 1
ATOM 595 O O . LEU A 1 79 ? -1.257 9.754 7.998 1.00 88.50 79 LEU A O 1
ATOM 599 N N . LEU A 1 80 ? 0.678 9.542 6.880 1.00 90.50 80 LEU A N 1
ATOM 600 C CA . LEU A 1 80 ? 1.354 8.724 7.886 1.00 90.50 80 LEU A CA 1
ATOM 601 C C . LEU A 1 80 ? 1.685 9.516 9.155 1.00 90.50 80 LEU A C 1
ATOM 603 O O . LEU A 1 80 ? 1.693 8.945 10.247 1.00 90.50 80 LEU A O 1
ATOM 607 N N . ALA A 1 81 ? 1.973 10.815 9.040 1.00 88.88 81 ALA A N 1
ATOM 608 C CA . ALA A 1 81 ? 2.160 11.706 10.182 1.00 88.88 81 ALA A CA 1
ATOM 609 C C . ALA A 1 81 ? 0.849 11.881 10.960 1.00 88.88 81 ALA A C 1
ATOM 611 O O . ALA A 1 81 ? 0.835 11.726 12.180 1.00 88.88 81 ALA A O 1
ATOM 612 N N . THR A 1 82 ? -0.260 12.120 10.255 1.00 88.31 82 THR A N 1
ATOM 613 C CA . THR A 1 82 ? -1.599 12.189 10.857 1.00 88.31 82 THR A CA 1
ATOM 614 C C . THR A 1 82 ? -1.970 10.882 11.540 1.00 88.31 82 THR A C 1
ATOM 616 O O . THR A 1 82 ? -2.359 10.905 12.706 1.00 88.31 82 THR A O 1
ATOM 619 N N . LEU A 1 83 ? -1.749 9.752 10.870 1.00 86.69 83 LEU A N 1
ATOM 620 C CA . LEU A 1 83 ? -2.005 8.436 11.438 1.00 86.69 83 LEU A CA 1
ATOM 621 C C . LEU A 1 83 ? -1.179 8.206 12.711 1.00 86.69 83 LEU A C 1
ATOM 623 O O . LEU A 1 83 ? -1.717 7.804 13.734 1.00 86.69 83 LEU A O 1
ATOM 627 N N . SER A 1 84 ? 0.111 8.556 12.693 1.00 87.19 84 SER A N 1
ATOM 628 C CA . SER A 1 84 ? 0.989 8.418 13.867 1.00 87.19 84 SER A CA 1
ATOM 629 C C . SER A 1 84 ? 0.536 9.255 15.065 1.00 87.19 84 SER A C 1
ATOM 631 O O . SER A 1 84 ? 0.727 8.825 16.195 1.00 87.19 84 SER A O 1
ATOM 633 N N . ARG A 1 85 ? -0.048 10.441 14.835 1.00 85.25 85 ARG A N 1
ATOM 634 C CA . ARG A 1 85 ? -0.583 11.298 15.908 1.00 85.25 85 ARG A CA 1
ATOM 635 C C . ARG A 1 85 ? -1.875 10.754 16.513 1.00 85.25 85 ARG A C 1
ATOM 637 O O . ARG A 1 85 ? -2.120 10.979 17.689 1.00 85.25 85 ARG A O 1
ATOM 644 N N . ARG A 1 86 ? -2.698 10.072 15.711 1.00 81.12 86 ARG A N 1
ATOM 645 C CA . ARG A 1 86 ? -3.997 9.525 16.138 1.00 81.12 86 ARG A CA 1
ATOM 646 C C . ARG A 1 86 ? -3.873 8.201 16.895 1.00 81.12 86 ARG A C 1
ATOM 648 O O . ARG A 1 86 ? -4.793 7.825 17.610 1.00 81.12 86 ARG A O 1
ATOM 655 N N . ILE A 1 87 ? -2.748 7.498 16.762 1.00 80.25 87 ILE A N 1
ATOM 656 C CA . ILE A 1 87 ? -2.498 6.243 17.477 1.00 80.25 87 ILE A CA 1
ATOM 657 C C . ILE A 1 87 ? -2.156 6.558 18.935 1.00 80.25 87 ILE A C 1
ATOM 659 O O . ILE A 1 87 ? -0.997 6.755 19.297 1.00 80.25 87 ILE A O 1
ATOM 663 N N . GLY A 1 88 ? -3.197 6.639 19.762 1.00 68.62 88 GLY A N 1
ATOM 664 C CA . GLY A 1 88 ? -3.082 6.649 21.215 1.00 68.62 88 GLY A CA 1
ATOM 665 C C . GLY A 1 88 ? -3.006 5.224 21.790 1.00 68.62 88 GLY A C 1
ATOM 666 O O . GLY A 1 88 ? -3.559 4.298 21.191 1.00 68.62 88 GLY A O 1
ATOM 667 N N . PRO A 1 89 ? -2.386 5.043 22.971 1.00 59.16 89 PRO A N 1
ATOM 668 C CA . PRO A 1 89 ? -2.133 3.729 23.578 1.00 59.16 89 PRO A CA 1
ATOM 669 C C . PRO A 1 89 ? -3.397 2.949 23.983 1.00 59.16 89 PRO A C 1
ATOM 671 O O . PRO A 1 89 ? -3.323 1.756 24.253 1.00 59.16 89 PRO A O 1
ATOM 674 N N . SER A 1 90 ? -4.564 3.595 24.028 1.00 60.19 90 SER A N 1
ATOM 675 C CA . SER A 1 90 ? -5.849 2.967 24.370 1.00 60.19 90 SER A CA 1
ATOM 676 C C . SER A 1 90 ? -6.762 2.719 23.165 1.00 60.19 90 SER A C 1
ATOM 678 O O . SER A 1 90 ? -7.825 2.127 23.324 1.00 60.19 90 SER A O 1
ATOM 680 N N . CYS A 1 91 ? -6.380 3.168 21.965 1.00 66.62 91 CYS A N 1
ATOM 681 C CA . CYS A 1 91 ? -7.272 3.161 20.804 1.00 66.62 91 CYS A CA 1
ATOM 682 C C . CYS A 1 91 ? -7.167 1.869 19.978 1.00 66.62 91 CYS A C 1
ATOM 684 O O . CYS A 1 91 ? -8.127 1.484 19.318 1.00 66.62 91 CYS A O 1
ATOM 686 N N . PHE A 1 92 ? -6.022 1.177 19.995 1.00 73.44 92 PHE A N 1
ATOM 687 C CA . PHE A 1 92 ? -5.742 0.138 19.003 1.00 73.44 92 PHE A CA 1
ATOM 688 C C . PHE A 1 92 ? -5.056 -1.095 19.607 1.00 73.44 92 PHE A C 1
ATOM 690 O O . PHE A 1 92 ? -3.908 -1.025 20.033 1.00 73.44 92 PHE A O 1
ATOM 697 N N . ALA A 1 93 ? -5.731 -2.251 19.586 1.00 78.56 93 ALA A N 1
ATOM 698 C CA . ALA A 1 93 ? -5.219 -3.502 20.164 1.00 78.56 93 ALA A CA 1
ATOM 699 C C . ALA A 1 93 ? -3.884 -3.965 19.543 1.00 78.56 93 ALA A C 1
ATOM 701 O O . ALA A 1 93 ? -3.036 -4.538 20.223 1.00 78.56 93 ALA A O 1
ATOM 702 N N . LYS A 1 94 ? -3.677 -3.667 18.255 1.00 86.00 94 LYS A N 1
ATOM 703 C CA . LYS A 1 94 ? -2.497 -4.042 17.458 1.00 86.00 94 LYS A CA 1
ATOM 704 C C . LYS A 1 94 ? -1.569 -2.865 17.159 1.00 86.00 94 LYS A C 1
ATOM 706 O O . LYS A 1 94 ? -1.105 -2.648 16.037 1.00 86.00 94 LYS A O 1
ATOM 711 N N . GLU A 1 95 ? -1.343 -2.023 18.168 1.00 87.56 95 GLU A N 1
ATOM 712 C CA . GLU A 1 95 ? -0.575 -0.781 18.023 1.00 87.56 95 GLU A CA 1
ATOM 713 C C . GLU A 1 95 ? 0.837 -1.039 17.469 1.00 87.56 95 GLU A C 1
ATOM 715 O O . GLU A 1 95 ? 1.354 -0.279 16.644 1.00 87.56 95 GLU A O 1
ATOM 720 N N . ARG A 1 96 ? 1.464 -2.141 17.894 1.00 89.19 96 ARG A N 1
ATOM 721 C CA . ARG A 1 96 ? 2.804 -2.528 17.448 1.00 89.19 96 ARG A CA 1
ATOM 722 C C . ARG A 1 96 ? 2.832 -2.868 15.960 1.00 89.19 96 ARG A C 1
ATOM 724 O O . ARG A 1 96 ? 3.749 -2.408 15.272 1.00 89.19 96 ARG A O 1
ATOM 731 N N . GLU A 1 97 ? 1.871 -3.646 15.458 1.00 91.19 97 GLU A N 1
ATOM 732 C CA . GLU A 1 97 ? 1.786 -3.938 14.024 1.00 91.19 97 GLU A CA 1
ATOM 733 C C . GLU A 1 97 ? 1.518 -2.668 13.218 1.00 91.19 97 GLU A C 1
ATOM 735 O O . GLU A 1 97 ? 2.184 -2.443 12.208 1.00 91.19 97 GLU A O 1
ATOM 740 N N . LEU A 1 98 ? 0.635 -1.789 13.696 1.00 90.88 98 LEU A N 1
ATOM 741 C CA . LEU A 1 98 ? 0.329 -0.533 13.015 1.00 90.88 98 LEU A CA 1
ATOM 742 C C . LEU A 1 98 ? 1.551 0.399 12.941 1.00 90.88 98 LEU A C 1
ATOM 744 O O . LEU A 1 98 ? 1.875 0.926 11.876 1.00 90.88 98 LEU A O 1
ATOM 748 N N . LYS A 1 99 ? 2.309 0.546 14.036 1.00 91.94 99 LYS A N 1
ATOM 749 C CA . LYS A 1 99 ? 3.577 1.302 14.050 1.00 91.94 99 LYS A CA 1
ATOM 750 C C . LYS A 1 99 ? 4.620 0.715 13.097 1.00 91.94 99 LYS A C 1
ATOM 752 O O . LYS A 1 99 ? 5.402 1.466 12.506 1.00 91.94 99 LYS A O 1
ATOM 757 N N . ARG A 1 100 ? 4.658 -0.612 12.947 1.00 93.94 100 ARG A N 1
ATOM 758 C CA . ARG A 1 100 ? 5.527 -1.281 11.971 1.00 93.94 100 ARG A CA 1
ATOM 759 C C . ARG A 1 100 ? 5.073 -0.981 10.542 1.00 93.94 100 ARG A C 1
ATOM 761 O O . ARG A 1 100 ? 5.891 -0.510 9.760 1.00 93.94 100 ARG A O 1
ATOM 768 N N . ALA A 1 101 ? 3.786 -1.139 10.242 1.00 94.12 101 ALA A N 1
ATOM 769 C CA . ALA A 1 101 ? 3.219 -0.846 8.927 1.00 94.12 101 ALA A CA 1
ATOM 770 C C . ALA A 1 101 ? 3.463 0.614 8.501 1.00 94.12 101 ALA A C 1
ATOM 772 O O . ALA A 1 101 ? 3.861 0.877 7.370 1.00 94.12 101 ALA A O 1
ATOM 773 N N . ILE A 1 102 ? 3.333 1.575 9.423 1.00 93.12 102 ILE A N 1
ATOM 774 C CA . ILE A 1 102 ? 3.646 2.992 9.165 1.00 93.12 102 ILE A CA 1
ATOM 775 C C . ILE A 1 102 ? 5.117 3.192 8.799 1.00 93.12 102 ILE A C 1
ATOM 777 O O . ILE A 1 102 ? 5.438 3.968 7.898 1.00 93.12 102 ILE A O 1
ATOM 781 N N . ARG A 1 103 ? 6.029 2.516 9.500 1.00 95.12 103 ARG A N 1
ATOM 782 C CA . ARG A 1 103 ? 7.466 2.598 9.216 1.00 95.12 103 ARG A CA 1
ATOM 783 C C . ARG A 1 103 ? 7.788 2.024 7.841 1.00 95.12 103 ARG A C 1
ATOM 785 O O . ARG A 1 103 ? 8.528 2.655 7.087 1.00 95.12 103 ARG A O 1
ATOM 792 N N . ASP A 1 104 ? 7.208 0.875 7.522 1.00 95.50 104 ASP A N 1
ATOM 793 C CA . ASP A 1 104 ? 7.392 0.204 6.239 1.00 95.50 104 ASP A CA 1
ATOM 794 C C . ASP A 1 104 ? 6.816 1.061 5.096 1.00 95.50 104 ASP A C 1
ATOM 796 O O . ASP A 1 104 ? 7.485 1.255 4.082 1.00 95.50 104 ASP A O 1
ATOM 800 N N . ALA A 1 105 ? 5.670 1.722 5.310 1.00 94.38 105 ALA A N 1
ATOM 801 C CA . ALA A 1 105 ? 5.089 2.678 4.360 1.00 94.38 105 ALA A CA 1
ATOM 802 C C . ALA A 1 105 ? 6.023 3.865 4.087 1.00 94.38 105 ALA A C 1
ATOM 804 O O . ALA A 1 105 ? 6.235 4.245 2.937 1.00 94.38 105 ALA A O 1
ATOM 805 N N . ARG A 1 106 ? 6.638 4.438 5.135 1.00 94.25 106 ARG A N 1
ATOM 806 C CA . ARG A 1 106 ? 7.617 5.530 4.978 1.00 94.25 106 ARG A CA 1
ATOM 807 C C . ARG A 1 106 ? 8.860 5.080 4.217 1.00 94.25 106 ARG A C 1
ATOM 809 O O . ARG A 1 106 ? 9.436 5.880 3.484 1.00 94.25 106 ARG A O 1
ATOM 816 N N . ARG A 1 107 ? 9.308 3.839 4.426 1.00 94.75 107 ARG A N 1
ATOM 817 C CA . ARG A 1 107 ? 10.447 3.267 3.700 1.00 94.75 107 ARG A CA 1
ATOM 818 C C . ARG A 1 107 ? 10.110 3.105 2.217 1.00 94.75 107 ARG A C 1
ATOM 820 O O . ARG A 1 107 ? 10.901 3.542 1.388 1.00 94.75 107 ARG A O 1
ATOM 827 N N . LEU A 1 108 ? 8.941 2.554 1.895 1.00 92.88 108 LEU A N 1
ATOM 828 C CA . LEU A 1 108 ? 8.500 2.356 0.511 1.00 92.88 108 LEU A CA 1
ATOM 829 C C . LEU A 1 108 ? 8.276 3.671 -0.241 1.00 92.88 108 LEU A C 1
ATOM 831 O O . LEU A 1 108 ? 8.682 3.780 -1.392 1.00 92.88 108 LEU A O 1
ATOM 835 N N . ASP A 1 109 ? 7.732 4.699 0.414 1.00 91.62 109 ASP A N 1
ATOM 836 C CA . ASP A 1 109 ? 7.596 6.048 -0.161 1.00 91.62 109 ASP A CA 1
ATOM 837 C C . ASP A 1 109 ? 8.962 6.618 -0.604 1.00 91.62 109 ASP A C 1
ATOM 839 O O . ASP A 1 109 ? 9.085 7.191 -1.687 1.00 91.62 109 ASP A O 1
ATOM 843 N N . LYS A 1 110 ? 10.023 6.378 0.184 1.00 91.31 110 LYS A N 1
ATOM 844 C CA . LYS A 1 110 ? 11.402 6.756 -0.174 1.00 91.31 110 LYS A CA 1
ATOM 845 C C . LYS A 1 110 ? 11.975 5.908 -1.310 1.00 91.31 110 LYS A C 1
ATOM 847 O O . LYS A 1 110 ? 12.606 6.469 -2.199 1.00 91.31 110 LYS A O 1
ATOM 852 N N . ILE A 1 111 ? 11.762 4.589 -1.285 1.00 90.38 111 ILE A N 1
ATOM 853 C CA . ILE A 1 111 ? 12.223 3.674 -2.344 1.00 90.38 111 ILE A CA 1
ATOM 854 C C . ILE A 1 111 ? 11.594 4.071 -3.678 1.00 90.38 111 ILE A C 1
ATOM 856 O O . ILE A 1 111 ? 12.308 4.256 -4.655 1.00 90.38 111 ILE A O 1
ATOM 860 N N . ARG A 1 112 ? 10.281 4.311 -3.703 1.00 89.06 112 ARG A N 1
ATOM 861 C CA . ARG A 1 112 ? 9.576 4.800 -4.888 1.00 89.06 112 ARG A CA 1
ATOM 862 C C . ARG A 1 112 ? 10.202 6.091 -5.420 1.00 89.06 112 ARG A C 1
ATOM 864 O O . ARG A 1 112 ? 10.481 6.176 -6.608 1.00 89.06 112 ARG A O 1
ATOM 871 N N . ASN A 1 113 ? 10.467 7.076 -4.557 1.00 87.69 113 ASN A N 1
ATOM 872 C CA . ASN A 1 113 ? 11.117 8.319 -4.991 1.00 87.69 113 ASN A CA 1
ATOM 873 C C . ASN A 1 113 ? 12.515 8.070 -5.587 1.00 87.69 113 ASN A C 1
ATOM 875 O O . ASN A 1 113 ? 12.904 8.764 -6.520 1.00 87.69 113 ASN A O 1
ATOM 879 N N . ALA A 1 114 ? 13.253 7.078 -5.081 1.00 87.69 114 ALA A N 1
ATOM 880 C CA . ALA A 1 114 ? 14.550 6.689 -5.629 1.00 87.69 114 ALA A CA 1
ATOM 881 C C . ALA A 1 114 ? 14.437 5.952 -6.977 1.00 87.69 114 ALA A C 1
ATOM 883 O O . ALA A 1 114 ? 15.278 6.170 -7.842 1.00 87.69 114 ALA A O 1
ATOM 884 N N . LEU A 1 115 ? 13.397 5.137 -7.190 1.00 85.94 115 LEU A N 1
ATOM 885 C CA . LEU A 1 115 ? 13.157 4.427 -8.458 1.00 85.94 115 LEU A CA 1
ATOM 886 C C . LEU A 1 115 ? 12.826 5.370 -9.619 1.00 85.94 115 LEU A C 1
ATOM 888 O O . LEU A 1 115 ? 13.161 5.079 -10.764 1.00 85.94 115 LEU A O 1
ATOM 892 N N . PHE A 1 116 ? 12.203 6.513 -9.327 1.00 81.88 116 PHE A N 1
ATOM 893 C CA . PHE A 1 116 ? 11.977 7.573 -10.313 1.00 81.88 116 PHE A CA 1
ATOM 894 C C . PHE A 1 116 ? 13.202 8.480 -10.528 1.00 81.88 116 PHE A C 1
ATOM 896 O O . PHE A 1 116 ? 13.123 9.418 -11.315 1.00 81.88 116 PHE A O 1
ATOM 903 N N . SER A 1 117 ? 14.330 8.208 -9.864 1.00 81.81 117 SER A N 1
ATOM 904 C CA . SER A 1 117 ? 15.612 8.856 -10.156 1.00 81.81 117 SER A CA 1
ATOM 905 C C . SER A 1 117 ? 16.298 8.188 -11.351 1.00 81.81 117 SER A C 1
ATOM 907 O O . SER A 1 117 ? 16.229 6.966 -11.509 1.00 81.81 117 SER A O 1
ATOM 909 N N . ASP A 1 118 ? 17.027 8.968 -12.154 1.00 66.69 118 ASP A N 1
ATOM 910 C CA . ASP A 1 118 ? 17.702 8.514 -13.383 1.00 66.69 118 ASP A CA 1
ATOM 911 C C . ASP A 1 118 ? 18.658 7.326 -13.167 1.00 66.69 118 ASP A C 1
ATOM 913 O O . ASP A 1 118 ? 18.908 6.552 -14.087 1.00 66.69 118 ASP A O 1
ATOM 917 N N . ALA A 1 119 ? 19.162 7.137 -11.943 1.00 65.06 119 ALA A N 1
ATOM 918 C CA . ALA A 1 119 ? 20.084 6.056 -11.596 1.00 65.06 119 ALA A CA 1
ATOM 919 C C . ALA A 1 119 ? 19.427 4.666 -11.474 1.00 65.06 119 ALA A C 1
ATOM 921 O O . ALA A 1 119 ? 20.107 3.661 -11.660 1.00 65.06 119 ALA A O 1
ATOM 922 N N . PHE A 1 120 ? 18.129 4.590 -11.156 1.00 62.28 120 PHE A N 1
ATOM 923 C CA . PHE A 1 120 ? 17.425 3.324 -10.879 1.00 62.28 120 PHE A CA 1
ATOM 924 C C . PHE A 1 120 ? 16.224 3.088 -11.792 1.00 62.28 120 PHE A C 1
ATOM 926 O O . PHE A 1 120 ? 15.563 2.055 -11.705 1.00 62.28 120 PHE A O 1
ATOM 933 N N . CYS A 1 121 ? 15.960 4.016 -12.710 1.00 67.31 121 CYS A N 1
ATOM 934 C CA . CYS A 1 121 ? 14.779 3.979 -13.557 1.00 67.31 121 CYS A CA 1
ATOM 935 C C . CYS A 1 121 ? 14.743 2.771 -14.511 1.00 67.31 121 CYS A C 1
ATOM 937 O O . CYS A 1 121 ? 13.688 2.511 -15.085 1.00 67.31 121 CYS A O 1
ATOM 939 N N . LEU A 1 122 ? 15.851 2.040 -14.689 1.00 77.88 122 LEU A N 1
ATOM 940 C CA . LEU A 1 122 ? 15.965 0.854 -15.550 1.00 77.88 122 LEU A CA 1
ATOM 941 C C . LEU A 1 122 ? 15.852 -0.483 -14.792 1.00 77.88 122 LEU A C 1
ATOM 943 O O . LEU A 1 122 ? 15.798 -1.534 -15.431 1.00 77.88 122 LEU A O 1
ATOM 947 N N . ASP A 1 123 ? 15.796 -0.463 -13.460 1.00 87.31 123 ASP A N 1
ATOM 948 C CA . ASP A 1 123 ? 15.752 -1.678 -12.644 1.00 87.31 123 ASP A CA 1
ATOM 949 C C . ASP A 1 123 ? 14.317 -2.227 -12.525 1.00 87.31 123 ASP A C 1
ATOM 951 O O . ASP A 1 123 ? 13.528 -1.853 -11.652 1.00 87.31 123 ASP A O 1
ATOM 955 N N . THR A 1 124 ? 13.963 -3.124 -13.448 1.00 88.56 124 THR A N 1
ATOM 956 C CA . THR A 1 124 ? 12.641 -3.774 -13.485 1.00 88.56 124 THR A CA 1
ATOM 957 C C . THR A 1 124 ? 12.418 -4.758 -12.335 1.00 88.56 124 THR A C 1
ATOM 959 O O . THR A 1 124 ? 11.274 -4.970 -11.932 1.00 88.56 124 THR A O 1
ATOM 962 N N . GLU A 1 125 ? 13.477 -5.331 -11.759 1.00 90.19 125 GLU A N 1
ATOM 963 C CA . GLU A 1 125 ? 13.364 -6.236 -10.614 1.00 90.19 125 GLU A CA 1
ATOM 964 C C . GLU A 1 125 ? 13.040 -5.454 -9.341 1.00 90.19 125 GLU A C 1
ATOM 966 O O . GLU A 1 125 ? 12.114 -5.817 -8.610 1.00 90.19 125 GLU A O 1
ATOM 971 N N . ALA A 1 126 ? 13.720 -4.326 -9.121 1.00 90.00 126 ALA A N 1
ATOM 972 C CA . ALA A 1 126 ? 13.402 -3.429 -8.018 1.00 90.00 126 ALA A CA 1
ATOM 973 C C . ALA A 1 126 ? 11.980 -2.853 -8.130 1.00 90.00 126 ALA A C 1
ATOM 975 O O . ALA A 1 126 ? 11.295 -2.730 -7.108 1.00 90.00 126 ALA A O 1
ATOM 976 N N . LEU A 1 127 ? 11.502 -2.563 -9.350 1.00 91.00 127 LEU A N 1
ATOM 977 C CA . LEU A 1 127 ? 10.107 -2.178 -9.596 1.00 91.00 127 LEU A CA 1
ATOM 978 C C . LEU A 1 127 ? 9.138 -3.283 -9.154 1.00 91.00 127 LEU A C 1
ATOM 980 O O . LEU A 1 127 ? 8.299 -3.024 -8.291 1.00 91.00 127 LEU A O 1
ATOM 984 N N . ARG A 1 128 ? 9.291 -4.516 -9.663 1.00 93.50 128 ARG A N 1
ATOM 985 C CA . ARG A 1 128 ? 8.427 -5.661 -9.302 1.00 93.50 128 ARG A CA 1
ATOM 986 C C . ARG A 1 128 ? 8.397 -5.914 -7.797 1.00 93.50 128 ARG A C 1
ATOM 988 O O . ARG A 1 128 ? 7.322 -6.054 -7.216 1.00 93.50 128 ARG A O 1
ATOM 995 N N . CYS A 1 129 ? 9.567 -5.933 -7.160 1.00 94.31 129 CYS A N 1
ATOM 996 C CA . CYS A 1 129 ? 9.673 -6.104 -5.714 1.00 94.31 129 CYS A CA 1
ATOM 997 C C . CYS A 1 129 ? 8.901 -5.008 -4.973 1.00 94.31 129 CYS A C 1
ATOM 999 O O . CYS A 1 129 ? 8.101 -5.313 -4.092 1.00 94.31 129 CYS A O 1
ATOM 1001 N N . THR A 1 130 ? 9.081 -3.744 -5.363 1.00 94.25 130 THR A N 1
ATOM 1002 C CA . THR A 1 130 ? 8.410 -2.606 -4.720 1.00 94.25 130 THR A CA 1
ATOM 1003 C C . THR A 1 130 ? 6.891 -2.666 -4.879 1.00 94.25 130 THR A C 1
ATOM 1005 O O . THR A 1 130 ? 6.184 -2.394 -3.908 1.00 94.25 130 THR A O 1
ATOM 1008 N N . VAL A 1 131 ? 6.378 -3.065 -6.051 1.00 95.38 131 VAL A N 1
ATOM 1009 C CA . VAL A 1 131 ? 4.935 -3.288 -6.261 1.00 95.38 131 VAL A CA 1
ATOM 1010 C C . VAL A 1 131 ? 4.404 -4.328 -5.274 1.00 95.38 131 VAL A C 1
ATOM 1012 O O . VAL A 1 131 ? 3.489 -4.030 -4.507 1.00 95.38 131 VAL A O 1
ATOM 1015 N N . ALA A 1 132 ? 5.035 -5.503 -5.202 1.00 96.50 132 ALA A N 1
ATOM 1016 C CA . ALA A 1 132 ? 4.613 -6.567 -4.291 1.00 96.50 132 ALA A CA 1
ATOM 1017 C C . ALA A 1 132 ? 4.665 -6.138 -2.810 1.00 96.50 132 ALA A C 1
ATOM 1019 O O . ALA A 1 132 ? 3.813 -6.521 -2.003 1.00 96.50 132 ALA A O 1
ATOM 1020 N N . GLU A 1 133 ? 5.652 -5.323 -2.421 1.00 96.50 133 GLU A N 1
ATOM 1021 C CA . GLU A 1 133 ? 5.727 -4.784 -1.061 1.00 96.50 133 GLU A CA 1
ATOM 1022 C C . GLU A 1 133 ? 4.606 -3.781 -0.757 1.00 96.50 133 GLU A C 1
ATOM 1024 O O . GLU A 1 133 ? 4.062 -3.804 0.351 1.00 96.50 133 GLU A O 1
ATOM 1029 N N . LEU A 1 134 ? 4.245 -2.923 -1.719 1.00 95.62 134 LEU A N 1
ATOM 1030 C CA . LEU A 1 134 ? 3.137 -1.973 -1.584 1.00 95.62 134 LEU A CA 1
ATOM 1031 C C . LEU A 1 134 ? 1.798 -2.697 -1.439 1.00 95.62 134 LEU A C 1
ATOM 1033 O O . LEU A 1 134 ? 1.021 -2.347 -0.553 1.00 95.62 134 LEU A O 1
ATOM 1037 N N . GLU A 1 135 ? 1.548 -3.725 -2.248 1.00 96.56 135 GLU A N 1
ATOM 1038 C CA . GLU A 1 135 ? 0.322 -4.530 -2.178 1.00 96.56 135 GLU A CA 1
ATOM 1039 C C . GLU A 1 135 ? 0.209 -5.297 -0.859 1.00 96.56 135 GLU A C 1
ATOM 1041 O O . GLU A 1 135 ? -0.836 -5.286 -0.204 1.00 96.56 135 GLU A O 1
ATOM 1046 N N . ARG A 1 136 ? 1.307 -5.912 -0.404 1.00 97.12 136 ARG A N 1
ATOM 1047 C CA . ARG A 1 136 ? 1.361 -6.575 0.906 1.00 97.12 136 ARG A CA 1
ATOM 1048 C C . ARG A 1 136 ? 1.052 -5.596 2.037 1.00 97.12 136 ARG A C 1
ATOM 1050 O O . ARG A 1 136 ? 0.380 -5.945 3.012 1.00 97.12 136 ARG A O 1
ATOM 1057 N N . LEU A 1 137 ? 1.570 -4.375 1.934 1.00 96.31 137 LEU A N 1
ATOM 1058 C CA . LEU A 1 137 ? 1.353 -3.356 2.945 1.00 96.31 137 LEU A CA 1
ATOM 1059 C C . LEU A 1 137 ? -0.081 -2.818 2.913 1.00 96.31 137 LEU A C 1
ATOM 1061 O O . LEU A 1 137 ? -0.669 -2.631 3.976 1.00 96.31 137 LEU A O 1
ATOM 1065 N N . ASP A 1 138 ? -0.665 -2.641 1.728 1.00 95.69 138 ASP A N 1
ATOM 1066 C CA . ASP A 1 138 ? -2.080 -2.300 1.559 1.00 95.69 138 ASP A CA 1
ATOM 1067 C C . ASP A 1 138 ? -2.980 -3.340 2.237 1.00 95.69 138 ASP A C 1
ATOM 1069 O O . ASP A 1 138 ? -3.788 -2.989 3.101 1.00 95.69 138 ASP A O 1
ATOM 1073 N N . ALA A 1 139 ? -2.750 -4.627 1.958 1.00 96.06 139 ALA A N 1
ATOM 1074 C CA . ALA A 1 139 ? -3.457 -5.731 2.603 1.00 96.06 139 ALA A CA 1
ATOM 1075 C C . ALA A 1 139 ? -3.285 -5.724 4.133 1.00 96.06 139 ALA A C 1
ATOM 1077 O O . ALA A 1 139 ? -4.231 -6.010 4.868 1.00 96.06 139 ALA A O 1
ATOM 1078 N N . THR A 1 140 ? -2.104 -5.341 4.630 1.00 95.88 140 THR A N 1
ATOM 1079 C CA . THR A 1 140 ? -1.851 -5.198 6.072 1.00 95.88 140 THR A CA 1
ATOM 1080 C C . THR A 1 140 ? -2.700 -4.079 6.680 1.00 95.88 140 THR A C 1
ATOM 1082 O O . THR A 1 140 ? -3.331 -4.292 7.713 1.00 95.88 140 THR A O 1
ATOM 1085 N N . PHE A 1 141 ? -2.767 -2.902 6.048 1.00 93.38 141 PHE A N 1
ATOM 1086 C CA . PHE A 1 141 ? -3.615 -1.801 6.523 1.00 93.38 141 PHE A CA 1
ATOM 1087 C C . PHE A 1 141 ? -5.102 -2.164 6.492 1.00 93.38 141 PHE A C 1
ATOM 1089 O O . PHE A 1 141 ? -5.817 -1.865 7.449 1.00 93.38 141 PHE A O 1
ATOM 1096 N N . VAL A 1 142 ? -5.557 -2.848 5.437 1.00 94.56 142 VAL A N 1
ATOM 1097 C CA . VAL A 1 142 ? -6.939 -3.339 5.340 1.00 94.56 142 VAL A CA 1
ATOM 1098 C C . VAL A 1 142 ? -7.238 -4.334 6.463 1.00 94.56 142 VAL A C 1
ATOM 1100 O O . VAL A 1 142 ? -8.230 -4.162 7.167 1.00 94.56 142 VAL A O 1
ATOM 1103 N N . GLY A 1 143 ? -6.371 -5.327 6.681 1.00 93.94 143 GLY A N 1
ATOM 1104 C CA . GLY A 1 143 ? -6.549 -6.331 7.733 1.00 93.94 143 GLY A CA 1
ATOM 1105 C C . GLY A 1 143 ? -6.607 -5.718 9.133 1.00 93.94 143 GLY A C 1
ATOM 1106 O O . GLY A 1 143 ? -7.529 -6.006 9.893 1.00 93.94 143 GLY A O 1
ATOM 1107 N N . LEU A 1 144 ? -5.682 -4.803 9.439 1.00 92.81 144 LEU A N 1
ATOM 1108 C CA . LEU A 1 144 ? -5.675 -4.061 10.702 1.00 92.81 144 LEU A CA 1
ATOM 1109 C C . LEU A 1 144 ? -6.951 -3.221 10.883 1.00 92.81 144 LEU A C 1
ATOM 1111 O O . LEU A 1 144 ? -7.468 -3.122 11.994 1.00 92.81 144 LEU A O 1
ATOM 1115 N N . GLY A 1 145 ? -7.466 -2.623 9.807 1.00 90.00 145 GLY A N 1
ATOM 1116 C CA . GLY A 1 145 ? -8.676 -1.804 9.858 1.00 90.00 145 GLY A CA 1
ATOM 1117 C C . GLY A 1 145 ? -9.925 -2.637 10.124 1.00 90.00 145 GLY A C 1
ATOM 1118 O O . GLY A 1 145 ? -10.711 -2.306 11.007 1.00 90.00 145 GLY A O 1
ATOM 1119 N N . VAL A 1 146 ? -10.075 -3.757 9.412 1.00 92.25 146 VAL A N 1
ATOM 1120 C CA . VAL A 1 146 ? -11.191 -4.695 9.605 1.00 92.25 146 VAL A CA 1
ATOM 1121 C C . VAL A 1 146 ? -11.191 -5.253 11.024 1.00 92.25 146 VAL A C 1
ATOM 1123 O O . VAL A 1 146 ? -12.225 -5.245 11.685 1.00 92.25 146 VAL A O 1
ATOM 1126 N N . GLU A 1 147 ? -10.038 -5.693 11.520 1.00 90.69 147 GLU A N 1
ATOM 1127 C CA . GLU A 1 147 ? -9.923 -6.219 12.879 1.00 90.69 147 GLU A CA 1
ATOM 1128 C C . GLU A 1 147 ? -10.304 -5.181 13.938 1.00 90.69 147 GLU A C 1
ATOM 1130 O O . GLU A 1 147 ? -11.005 -5.499 14.897 1.00 90.69 147 GLU A O 1
ATOM 1135 N N . HIS A 1 148 ? -9.896 -3.927 13.744 1.00 88.75 148 HIS A N 1
ATOM 1136 C CA . HIS A 1 148 ? -10.269 -2.840 14.639 1.00 88.75 148 HIS A CA 1
ATOM 1137 C C . HIS A 1 148 ? -11.779 -2.589 14.658 1.00 88.75 148 HIS A C 1
ATOM 1139 O O . HIS A 1 148 ? -12.358 -2.484 15.737 1.00 88.75 148 HIS A O 1
ATOM 1145 N N . VAL A 1 149 ? -12.428 -2.553 13.492 1.00 88.44 149 VAL A N 1
ATOM 1146 C CA . VAL A 1 149 ? -13.890 -2.403 13.386 1.00 88.44 149 VAL A CA 1
ATOM 1147 C C . VAL A 1 149 ? -14.609 -3.569 14.066 1.00 88.44 149 VAL A C 1
ATOM 1149 O O . VAL A 1 149 ? -15.541 -3.355 14.839 1.00 88.44 149 VAL A O 1
ATOM 1152 N N . LEU A 1 150 ? -14.151 -4.806 13.854 1.00 89.38 150 LEU A N 1
ATOM 1153 C CA . LEU A 1 150 ? -14.724 -5.980 14.518 1.00 89.38 150 LEU A CA 1
ATOM 1154 C C . LEU A 1 150 ? -14.568 -5.912 16.045 1.00 89.38 150 LEU A C 1
ATOM 1156 O O . LEU A 1 150 ? -15.518 -6.208 16.768 1.00 89.38 150 LEU A O 1
ATOM 1160 N N . ALA A 1 151 ? -13.410 -5.472 16.545 1.00 86.38 151 ALA A N 1
ATOM 1161 C CA . ALA A 1 151 ? -13.181 -5.281 17.976 1.00 86.38 151 ALA A CA 1
ATOM 1162 C C . ALA A 1 151 ? -14.082 -4.183 18.576 1.00 86.38 151 ALA A C 1
ATOM 1164 O O . ALA A 1 151 ? -14.597 -4.347 19.685 1.00 86.38 151 ALA A O 1
ATOM 1165 N N . GLN A 1 152 ? -14.323 -3.092 17.839 1.00 83.44 152 GLN A N 1
ATOM 1166 C CA . GLN A 1 152 ? -15.277 -2.053 18.239 1.00 83.44 152 GLN A CA 1
ATOM 1167 C C . GLN A 1 152 ? -16.704 -2.610 18.341 1.00 83.44 152 GLN A C 1
ATOM 1169 O O . GLN A 1 152 ? -17.366 -2.389 19.352 1.00 83.44 152 GLN A O 1
ATOM 1174 N N . HIS A 1 153 ? -17.163 -3.381 17.347 1.00 84.00 153 HIS A N 1
ATOM 1175 C CA . HIS A 1 153 ? -18.501 -3.986 17.366 1.00 84.00 153 HIS A CA 1
ATOM 1176 C C . HIS A 1 153 ? -18.679 -5.047 18.457 1.00 84.00 153 HIS A C 1
ATOM 1178 O O . HIS A 1 153 ? -19.769 -5.162 19.003 1.00 84.00 153 HIS A O 1
ATOM 1184 N N . ALA A 1 154 ? -17.630 -5.797 18.806 1.00 83.38 154 ALA A N 1
ATOM 1185 C CA . ALA A 1 154 ? -17.678 -6.749 19.917 1.00 83.38 154 ALA A CA 1
ATOM 1186 C C . ALA A 1 154 ? -17.778 -6.058 21.291 1.00 83.38 154 ALA A C 1
ATOM 1188 O O . ALA A 1 154 ? -18.296 -6.642 22.240 1.00 83.38 154 ALA A O 1
ATOM 1189 N N . THR A 1 155 ? -17.273 -4.825 21.396 1.00 74.81 155 THR A N 1
ATOM 1190 C CA . THR A 1 155 ? -17.266 -4.036 22.639 1.00 74.81 155 THR A CA 1
ATOM 1191 C C . THR A 1 155 ? -18.495 -3.132 22.758 1.00 74.81 155 THR A C 1
ATOM 1193 O O . THR A 1 155 ? -18.902 -2.797 23.869 1.00 74.81 155 THR A O 1
ATOM 1196 N N . ALA A 1 156 ? -19.107 -2.743 21.635 1.00 67.19 156 ALA A N 1
ATOM 1197 C CA . ALA A 1 156 ? -20.386 -2.050 21.629 1.00 67.19 156 ALA A CA 1
ATOM 1198 C C . ALA A 1 156 ? -21.459 -3.00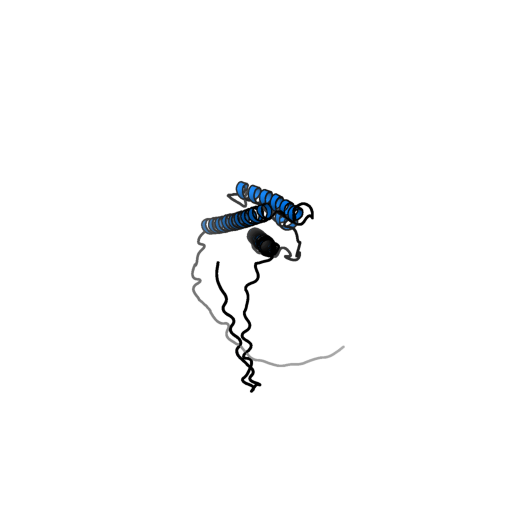4 22.186 1.00 67.19 156 ALA A C 1
ATOM 1200 O O . ALA A 1 156 ? -21.753 -4.018 21.548 1.00 67.19 156 ALA A O 1
ATOM 1201 N N . PRO A 1 157 ? -22.044 -2.737 23.370 1.00 52.59 157 PRO A N 1
ATOM 1202 C CA . PRO A 1 157 ? -23.142 -3.559 23.848 1.00 52.59 157 PRO A CA 1
ATOM 1203 C C . PRO A 1 157 ? -24.260 -3.497 22.808 1.00 52.59 157 PRO A C 1
ATOM 1205 O O . PRO A 1 157 ? -24.527 -2.430 22.251 1.00 52.59 157 PRO A O 1
ATOM 1208 N N . ALA A 1 158 ? -24.910 -4.632 22.553 1.00 53.50 158 ALA A N 1
ATOM 1209 C CA . ALA A 1 158 ? -26.167 -4.699 21.820 1.00 53.50 158 ALA A CA 1
ATOM 1210 C C . ALA A 1 158 ? -27.217 -3.854 22.569 1.00 53.50 158 ALA A C 1
ATOM 1212 O O . ALA A 1 158 ? -27.968 -4.341 23.409 1.00 53.50 158 ALA A O 1
ATOM 1213 N N . GLY A 1 159 ? -27.185 -2.545 22.343 1.00 48.78 159 GLY A N 1
ATOM 1214 C CA . GLY A 1 159 ? -28.040 -1.571 22.988 1.00 48.78 159 GLY A CA 1
ATOM 1215 C C . GLY A 1 159 ? -29.422 -1.634 22.370 1.00 48.78 159 GLY A C 1
ATOM 1216 O O . GLY A 1 159 ? -29.648 -1.054 21.316 1.00 48.78 159 GLY A O 1
ATOM 1217 N N . CYS A 1 160 ? -30.316 -2.343 23.058 1.00 47.19 160 CYS A N 1
ATOM 1218 C CA . CYS A 1 160 ? -31.727 -2.006 23.208 1.00 47.19 160 CYS A CA 1
ATOM 1219 C C . CYS A 1 160 ? -32.427 -1.429 21.967 1.00 47.19 160 CYS A C 1
ATOM 1221 O O . CYS A 1 160 ? -32.675 -0.228 21.877 1.00 47.19 160 CYS A O 1
ATOM 1223 N N . THR A 1 161 ? -32.943 -2.305 21.108 1.00 43.62 161 THR A N 1
ATOM 1224 C CA . THR A 1 161 ? -34.273 -2.058 20.543 1.00 43.62 161 THR A CA 1
ATOM 1225 C C . THR A 1 161 ? -35.300 -2.323 21.645 1.00 43.62 161 THR A C 1
ATOM 1227 O O . THR A 1 161 ? -35.989 -3.341 21.640 1.00 43.62 161 THR A O 1
ATOM 1230 N N . CYS A 1 162 ? -35.401 -1.428 22.631 1.00 41.50 162 CYS A N 1
ATOM 1231 C CA . CYS A 1 162 ? -36.710 -1.190 23.219 1.00 41.50 162 CYS A CA 1
ATOM 1232 C C . CYS A 1 162 ? -37.495 -0.474 22.127 1.00 41.50 162 CYS A C 1
ATOM 1234 O O . CYS A 1 162 ? -37.352 0.725 21.900 1.00 41.50 162 CYS A O 1
ATOM 1236 N N . GLU A 1 163 ? -38.233 -1.290 21.382 1.00 43.22 163 GLU A N 1
ATOM 1237 C CA . GLU A 1 163 ? -39.340 -0.910 20.529 1.00 43.22 163 GLU A CA 1
ATOM 1238 C C . GLU A 1 163 ? -40.179 0.113 21.299 1.00 43.22 163 GLU A C 1
ATOM 1240 O O . GLU A 1 163 ? -40.928 -0.214 22.220 1.00 43.22 163 GLU A O 1
ATOM 1245 N N . ALA A 1 164 ? -39.937 1.388 20.996 1.00 43.75 164 ALA A N 1
ATOM 1246 C CA . ALA A 1 164 ? -40.741 2.483 21.478 1.00 43.75 164 ALA A CA 1
ATOM 1247 C C . ALA A 1 164 ? -42.134 2.239 20.911 1.00 43.75 164 ALA A C 1
ATOM 1249 O O . ALA A 1 164 ? -42.371 2.429 19.715 1.00 43.75 164 ALA A O 1
ATOM 1250 N N . ALA A 1 165 ? -43.014 1.743 21.781 1.00 48.12 165 ALA A N 1
ATOM 1251 C CA . ALA A 1 165 ? -44.433 1.638 21.541 1.00 48.12 165 ALA A CA 1
ATOM 1252 C C . ALA A 1 165 ? -44.896 2.946 20.899 1.00 48.12 165 ALA A C 1
ATOM 1254 O O . ALA A 1 165 ? -44.799 4.034 21.469 1.00 48.12 165 ALA A O 1
ATOM 1255 N N . ASN A 1 166 ? -45.317 2.803 19.653 1.00 51.50 166 ASN A N 1
ATOM 1256 C CA . ASN A 1 166 ? -45.957 3.818 18.858 1.00 51.50 166 ASN A CA 1
ATOM 1257 C C . ASN A 1 166 ? -47.246 4.235 19.575 1.00 51.50 166 ASN A C 1
ATOM 1259 O O . ASN A 1 166 ? -48.281 3.608 19.375 1.00 51.50 166 ASN A O 1
ATOM 1263 N N . ASP A 1 167 ? -47.178 5.272 20.406 1.00 42.38 167 ASP A N 1
ATOM 1264 C CA . ASP A 1 167 ? -48.366 5.962 20.895 1.00 42.38 167 ASP A CA 1
ATOM 1265 C C . ASP A 1 167 ? -48.265 7.444 20.528 1.00 42.38 167 ASP A C 1
ATOM 1267 O O . ASP A 1 167 ? -47.691 8.287 21.220 1.00 42.38 167 ASP A O 1
ATOM 1271 N N . ARG A 1 168 ? -48.780 7.749 19.335 1.00 55.31 168 ARG A N 1
ATOM 1272 C CA . ARG A 1 168 ? -49.161 9.109 18.955 1.00 55.31 168 ARG A CA 1
ATOM 1273 C C . ARG A 1 168 ? -50.444 9.464 19.703 1.00 55.31 168 ARG A C 1
ATOM 1275 O O . ARG A 1 168 ? -51.418 8.726 19.592 1.00 55.31 168 ARG A O 1
ATOM 1282 N N . PRO A 1 169 ? -50.559 10.729 20.131 1.00 43.47 169 PRO A N 1
ATOM 1283 C CA . PRO A 1 169 ? -51.698 11.500 19.644 1.00 43.47 169 PRO A CA 1
ATOM 1284 C C . PRO A 1 169 ? -51.260 12.811 18.980 1.00 43.47 169 PRO A C 1
ATOM 1286 O O . PRO A 1 169 ? -50.833 13.778 19.599 1.00 43.47 169 PRO A O 1
ATOM 1289 N N . ARG A 1 170 ? -51.392 12.786 17.654 1.00 48.84 170 ARG A N 1
ATOM 1290 C CA . ARG A 1 170 ? -51.867 13.840 16.744 1.00 48.84 170 ARG A CA 1
ATOM 1291 C C . ARG A 1 170 ? -52.346 15.151 17.422 1.00 48.84 170 ARG A C 1
ATOM 1293 O O . ARG A 1 170 ? -53.373 15.113 18.097 1.00 48.84 170 ARG A O 1
ATOM 1300 N N . PRO A 1 171 ? -51.739 16.324 17.153 1.00 43.19 171 PRO A N 1
ATOM 1301 C CA . PRO A 1 171 ? -52.393 17.592 17.454 1.00 43.19 171 PRO A CA 1
ATOM 1302 C C . PRO A 1 171 ? -53.497 17.857 16.423 1.00 43.19 171 PRO A C 1
ATOM 1304 O O . PRO A 1 171 ? -53.269 17.867 15.210 1.00 43.19 171 PRO A O 1
ATOM 1307 N N . ALA A 1 172 ? -54.719 18.006 16.931 1.00 41.84 172 ALA A N 1
ATOM 1308 C CA . ALA A 1 172 ? -55.883 18.428 16.176 1.00 41.84 172 ALA A CA 1
ATOM 1309 C C . ALA A 1 172 ? -55.713 19.877 15.704 1.00 41.84 172 ALA A C 1
ATOM 1311 O O . ALA A 1 172 ? -55.297 20.754 16.459 1.00 41.84 172 ALA A O 1
ATOM 1312 N N . ALA A 1 173 ? -56.070 20.104 14.444 1.00 43.66 173 ALA A N 1
ATOM 1313 C CA . ALA A 1 173 ? -56.316 21.422 13.901 1.00 43.66 173 ALA A CA 1
ATOM 1314 C C . ALA A 1 173 ? -57.404 22.132 14.720 1.00 43.66 173 ALA A C 1
ATOM 1316 O O . ALA A 1 173 ? -58.502 21.597 14.879 1.00 43.66 173 ALA A O 1
ATOM 1317 N N . LEU A 1 174 ? -57.121 23.354 15.168 1.00 42.06 174 LEU A N 1
ATOM 1318 C CA . LEU A 1 174 ? -58.154 24.339 15.448 1.00 42.06 174 LEU A CA 1
ATOM 1319 C C . LEU A 1 174 ? -57.818 25.599 14.652 1.00 42.06 174 LEU A C 1
ATOM 1321 O O . LEU A 1 174 ? -56.772 26.219 14.824 1.00 42.06 174 LEU A O 1
ATOM 1325 N N . VAL A 1 175 ? -58.710 25.891 13.716 1.00 41.44 175 VAL A N 1
ATOM 1326 C CA . VAL A 1 175 ? -58.745 27.070 12.857 1.00 41.44 175 VAL A CA 1
ATOM 1327 C C . VAL A 1 175 ? -59.745 28.061 13.481 1.00 41.44 175 VAL A C 1
ATOM 1329 O O . VAL A 1 175 ? -60.699 27.622 14.123 1.00 41.44 175 VAL A O 1
ATOM 1332 N N . ILE A 1 176 ? -59.594 29.349 13.127 1.00 39.84 176 ILE A N 1
ATOM 1333 C CA . ILE A 1 176 ? -60.564 30.477 13.204 1.00 39.84 176 ILE A CA 1
ATOM 1334 C C . ILE A 1 176 ? -60.560 31.190 14.582 1.00 39.84 176 ILE A C 1
ATOM 1336 O O . ILE A 1 176 ? -60.619 30.522 15.602 1.00 39.84 176 ILE A O 1
ATOM 1340 N N . ALA A 1 177 ? -60.439 32.518 14.751 1.00 39.69 177 ALA A N 1
ATOM 1341 C CA . ALA A 1 177 ? -60.877 33.715 14.007 1.00 39.69 177 ALA A CA 1
ATOM 1342 C C . ALA A 1 177 ? -59.865 34.873 14.252 1.00 39.69 177 ALA A C 1
ATOM 1344 O O . ALA A 1 177 ? -59.301 34.953 15.334 1.00 39.69 177 ALA A O 1
ATOM 1345 N N . ALA A 1 178 ? -59.436 35.678 13.277 1.00 39.56 178 ALA A N 1
ATOM 1346 C CA . ALA A 1 178 ? -60.105 36.829 12.651 1.00 39.56 178 ALA A CA 1
ATOM 1347 C C . ALA A 1 178 ? -60.340 38.073 13.555 1.00 39.56 178 ALA A C 1
ATOM 1349 O O . ALA A 1 178 ? -61.208 38.064 14.423 1.00 39.56 178 ALA A O 1
ATOM 1350 N N . THR A 1 179 ? -59.712 39.180 13.119 1.00 40.75 179 THR A N 1
ATOM 1351 C CA . THR A 1 179 ? -60.193 40.588 13.065 1.00 40.75 179 THR A CA 1
ATOM 1352 C C . THR A 1 179 ? -59.783 41.600 14.153 1.00 40.75 179 THR A C 1
ATOM 1354 O O . THR A 1 179 ? -59.889 41.324 15.342 1.00 40.75 179 THR A O 1
ATOM 1357 N N . LEU A 1 180 ? -59.481 42.814 13.643 1.00 47.12 180 LEU A N 1
ATOM 1358 C CA . LEU A 1 180 ? -59.417 44.174 14.230 1.00 47.12 180 LEU A CA 1
ATOM 1359 C C . LEU A 1 180 ? -57.987 44.678 14.512 1.00 47.12 180 LEU A C 1
ATOM 1361 O O . LEU A 1 180 ? -57.341 44.250 15.458 1.00 47.12 180 LEU A O 1
ATOM 1365 N N . GLU A 1 181 ? -57.353 45.390 13.569 1.00 45.78 181 GLU A N 1
ATOM 1366 C CA . GLU A 1 181 ? -57.456 46.855 13.336 1.00 45.78 181 GLU A CA 1
ATOM 136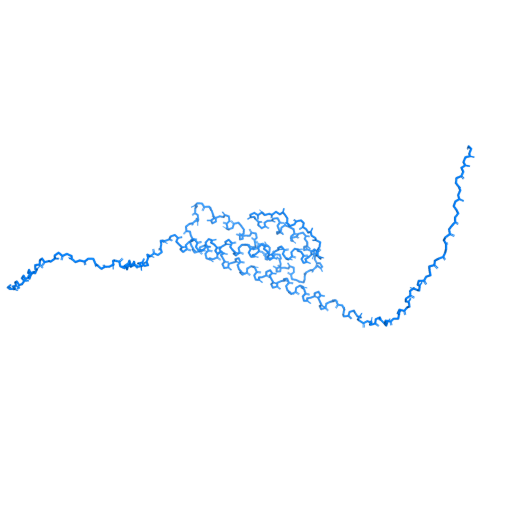7 C C . GLU A 1 181 ? -57.271 47.696 14.609 1.00 45.78 181 GLU A C 1
ATOM 1369 O O . GLU A 1 181 ? -58.130 47.663 15.484 1.00 45.78 181 GLU A O 1
ATOM 1374 N N . SER A 1 182 ? -56.173 48.465 14.691 1.00 48.94 182 SER A N 1
ATOM 1375 C CA . SER A 1 182 ? -56.189 49.945 14.676 1.00 48.94 182 SER A CA 1
ATOM 1376 C C . SER A 1 182 ? -54.791 50.521 15.009 1.00 48.94 182 SER A C 1
ATOM 1378 O O . SER A 1 182 ? -54.308 50.401 16.130 1.00 48.94 182 SER A O 1
ATOM 1380 N N . GLU A 1 183 ? -54.164 51.187 14.035 1.00 49.66 183 GLU A N 1
ATOM 1381 C CA . GLU A 1 183 ? -53.401 52.447 14.230 1.00 49.66 183 GLU A CA 1
ATOM 1382 C C . GLU A 1 183 ? -54.389 53.571 14.671 1.00 49.66 183 GLU A C 1
ATOM 1384 O O . GLU A 1 183 ? -55.594 53.308 14.576 1.00 49.66 183 GLU A O 1
ATOM 1389 N N . PRO A 1 184 ? -54.027 54.823 15.062 1.00 62.75 184 PRO A N 1
ATOM 1390 C CA . PRO A 1 184 ? -52.714 55.497 15.130 1.00 62.75 184 PRO A CA 1
ATOM 1391 C C . PRO A 1 184 ? -52.467 56.364 16.409 1.00 62.75 184 PRO A C 1
ATOM 1393 O O . PRO A 1 184 ? -53.372 56.647 17.188 1.00 62.75 184 PRO A O 1
ATOM 1396 N N . GLY A 1 185 ? -51.243 56.902 16.525 1.00 54.09 185 GLY A N 1
ATOM 1397 C CA . GLY A 1 185 ? -50.988 58.342 16.742 1.00 54.09 185 GLY A CA 1
ATOM 1398 C C . GLY A 1 185 ? -51.081 58.955 18.150 1.00 54.09 185 GLY A C 1
ATOM 1399 O O . GLY A 1 185 ? -52.166 59.214 18.662 1.00 54.09 185 GLY A O 1
ATOM 1400 N N . THR A 1 186 ? -49.938 59.390 18.694 1.00 51.31 186 THR A N 1
ATOM 1401 C CA . THR A 1 186 ? -49.625 60.822 18.927 1.00 51.31 186 THR A CA 1
ATOM 1402 C C . THR A 1 186 ? -48.134 61.025 19.165 1.00 51.31 186 THR A C 1
ATOM 1404 O O . THR A 1 186 ? -47.510 60.132 19.777 1.00 51.31 186 THR A O 1
#